Protein AF-A0A930HY90-F1 (afdb_monomer)

Secondary structure (DSSP, 8-state):
-GGGHHHHHHHHHHHHHSHHHHHHHT-S---HHHHHHHHHHHIIIIITT-HHHHHHHHHH-TTHHHHHHHHHHHHHHHHHH--GGGTT-PPPPPSSSSHHHHHHHHHHHHHHHHTHHHHHHHHHHT-TT--GGGS-HHHHHHHHHHHHHHHH-TTS-HHHHHHHHHHHHHHHS-TTHHHHHHHHHHHHHHHHHHTTS-----PPP-----HHHHHHHHHHHHHTSPPPHHHHHHHHHHHHHHHHHHHHHHHHHHTT-

Solvent-accessible surface area (backbone atoms only — not comparable to full-atom values): 15045 Å² total; per-residue (Å²): 101,89,92,42,51,67,60,53,50,54,51,50,53,53,46,65,71,29,67,70,44,50,53,53,75,68,47,92,71,85,48,70,68,52,58,43,47,51,52,50,50,47,37,68,74,62,52,72,80,29,67,71,58,47,53,60,45,38,77,75,32,88,57,38,83,77,45,43,71,57,49,51,53,44,52,52,54,28,55,70,64,63,52,83,90,45,63,88,70,61,75,70,67,66,96,48,94,46,70,67,55,44,50,48,54,54,49,46,55,50,47,22,68,79,38,41,72,58,44,54,46,48,52,52,71,52,35,90,87,62,68,71,88,76,54,56,68,55,55,54,54,49,49,33,44,45,52,30,44,57,71,71,38,85,89,54,56,57,71,56,51,47,51,54,48,22,54,48,26,54,73,72,48,48,94,64,36,26,71,50,49,43,56,49,50,54,43,33,52,51,44,32,36,76,71,68,76,34,90,69,85,74,80,77,78,80,73,80,74,49,75,61,59,61,47,51,56,51,50,52,60,59,70,67,51,75,72,52,76,67,57,52,50,52,51,53,51,52,51,49,50,55,53,51,51,54,51,51,58,53,56,65,58,67,79,75,121

Sequence (257 aa):
WEDDMEAVRKLCDQIEQSTIYKEYMASEDDSYDVDREVWRKIYRTLIQENPDLDAVLEERSLYWNDDKEVVDTFVIKTIKRFDPENKADQELLPEYRDEEDREFAVKLFRATILNADVYQRYMSEASRNWDFSRLAYMDVVIMQIAIAEMLTFPNIPVSVTINEYVDLAKLYSTPRSGGYINGMLDTIARHLVQTGKMMKAMPEPRQRRNRDDRQEERDFRREGRRPTVAETSAQRLAERQRTEEVQAENLENDDAE

Foldseek 3Di:
DVVPVVLVVVLVVVLCPDPLNVVLVVDPDPDPVSVLVSVLVSCVPRNLPPVSNLVVVCVVPVCCVVCSVVVSVQVNVQSVPDDVVCPPVRDGDDPAPDVVRVCVVVQLVCLLVVCLVVQVVLLCVLPVPDDPVPDDPVLSSLSSSLVSCQQPPQPDANVNSLQVSLVVCCVPHDVCSSVVSSVSSLSSVVVCCVVVVGVHDDDDPDPPPDPVNVVVVVVVVVVPDDDDPVVVVVVVVVVVVVVVVVVVVVVVVVVPD

Mean predicted aligned error: 13.06 Å

Structure (mmCIF, N/CA/C/O backbone):
data_AF-A0A930HY90-F1
#
_entry.id   AF-A0A930HY90-F1
#
loop_
_atom_site.group_PDB
_atom_site.id
_atom_site.type_symbol
_atom_site.label_atom_id
_atom_site.label_alt_id
_atom_site.label_comp_id
_atom_site.label_asym_id
_atom_site.label_entity_id
_atom_site.label_seq_id
_atom_site.pdbx_PDB_ins_code
_atom_site.Cartn_x
_atom_site.Cartn_y
_atom_site.Cartn_z
_atom_site.occupancy
_atom_site.B_iso_or_equiv
_atom_site.auth_seq_id
_atom_site.auth_comp_id
_atom_site.auth_asym_id
_atom_site.auth_atom_id
_atom_site.pdbx_PDB_model_num
ATOM 1 N N . TRP A 1 1 ? -3.614 -2.204 -26.533 1.00 75.12 1 TRP A N 1
ATOM 2 C CA . TRP A 1 1 ? -2.743 -1.489 -27.479 1.00 75.12 1 TRP A CA 1
ATOM 3 C C . TRP A 1 1 ? -3.276 -1.470 -28.907 1.00 75.12 1 TRP A C 1
ATOM 5 O O . TRP A 1 1 ? -2.954 -0.514 -29.592 1.00 75.12 1 TRP A O 1
ATOM 15 N N . GLU A 1 2 ? -4.076 -2.445 -29.378 1.00 75.44 2 GLU A N 1
ATOM 16 C CA . GLU A 1 2 ? -4.692 -2.363 -30.725 1.00 75.44 2 GLU A CA 1
ATOM 17 C C . GLU A 1 2 ? -5.523 -1.081 -30.914 1.00 75.44 2 GLU A C 1
ATOM 19 O O . GLU A 1 2 ? -5.435 -0.449 -31.964 1.00 75.44 2 GLU A O 1
ATOM 24 N N . ASP A 1 3 ? -6.215 -0.640 -29.860 1.00 79.25 3 ASP A N 1
ATOM 25 C CA . ASP A 1 3 ? -6.986 0.612 -29.855 1.00 79.25 3 ASP A CA 1
ATOM 26 C C . ASP A 1 3 ? -6.129 1.882 -29.667 1.00 79.25 3 ASP A C 1
ATOM 28 O O . ASP A 1 3 ? -6.606 2.980 -29.926 1.00 79.25 3 ASP A O 1
ATOM 32 N N . ASP A 1 4 ? -4.852 1.744 -29.284 1.00 84.19 4 ASP A N 1
ATOM 33 C CA . ASP A 1 4 ? -3.951 2.854 -28.911 1.00 84.19 4 ASP A CA 1
ATOM 34 C C . ASP A 1 4 ? -2.652 2.851 -29.737 1.00 84.19 4 ASP A C 1
ATOM 36 O O . ASP A 1 4 ? -1.576 3.228 -29.262 1.00 84.19 4 ASP A O 1
ATOM 40 N N . MET A 1 5 ? -2.716 2.387 -30.989 1.00 86.44 5 MET A N 1
ATOM 41 C CA . MET A 1 5 ? -1.525 2.251 -31.841 1.00 86.44 5 MET A CA 1
ATOM 42 C C . MET A 1 5 ? -0.771 3.568 -32.056 1.00 86.44 5 MET A C 1
ATOM 44 O O . MET A 1 5 ? 0.440 3.547 -32.270 1.00 86.44 5 MET A O 1
ATOM 48 N N . GLU A 1 6 ? -1.463 4.706 -32.020 1.00 87.06 6 GLU A N 1
ATOM 49 C CA . GLU A 1 6 ? -0.831 6.021 -32.145 1.00 87.06 6 GLU A CA 1
ATOM 50 C C . GLU A 1 6 ? 0.071 6.333 -30.944 1.00 87.06 6 GLU A C 1
ATOM 52 O O . GLU A 1 6 ? 1.214 6.748 -31.138 1.00 87.06 6 GLU A O 1
ATOM 57 N N . ALA A 1 7 ? -0.387 6.038 -29.723 1.00 85.88 7 ALA A N 1
ATOM 58 C CA . ALA A 1 7 ? 0.408 6.207 -28.509 1.00 85.88 7 ALA A CA 1
ATOM 59 C C . ALA A 1 7 ? 1.651 5.305 -28.524 1.00 85.88 7 ALA A C 1
ATOM 61 O O . ALA A 1 7 ? 2.756 5.760 -28.226 1.00 85.88 7 ALA A O 1
ATOM 62 N N . VAL A 1 8 ? 1.496 4.048 -28.960 1.00 88.81 8 VAL A N 1
ATOM 63 C CA . VAL A 1 8 ? 2.619 3.105 -29.093 1.00 88.81 8 VAL A CA 1
ATOM 64 C C . VAL A 1 8 ? 3.638 3.597 -30.120 1.00 88.81 8 VAL A C 1
ATOM 66 O O . VAL A 1 8 ? 4.831 3.612 -29.830 1.00 88.81 8 VAL A O 1
ATOM 69 N N . ARG A 1 9 ? 3.192 4.042 -31.302 1.00 90.44 9 ARG A N 1
ATOM 70 C CA . ARG A 1 9 ? 4.091 4.580 -32.338 1.00 90.44 9 ARG A CA 1
ATOM 71 C C . ARG A 1 9 ? 4.847 5.806 -31.849 1.00 90.44 9 ARG A C 1
ATOM 73 O O . ARG A 1 9 ? 6.060 5.861 -32.007 1.00 90.44 9 ARG A O 1
ATOM 80 N N . LYS A 1 10 ? 4.152 6.744 -31.201 1.00 91.44 10 LYS A N 1
ATOM 81 C CA . LYS A 1 10 ? 4.770 7.942 -30.623 1.00 91.44 10 LYS A CA 1
ATOM 82 C C . LYS A 1 10 ? 5.851 7.574 -29.606 1.00 91.44 10 LYS A C 1
ATOM 84 O O . LYS A 1 10 ? 6.928 8.164 -29.629 1.00 91.44 10 LYS A O 1
ATOM 89 N N . LEU A 1 11 ? 5.589 6.590 -28.745 1.00 91.75 11 LEU A N 1
ATOM 90 C CA . LEU A 1 11 ? 6.565 6.117 -27.766 1.00 91.75 11 LEU A CA 1
ATOM 91 C C . LEU A 1 11 ? 7.766 5.431 -28.437 1.00 91.75 11 LEU A C 1
ATOM 93 O O . LEU A 1 11 ? 8.903 5.694 -28.056 1.00 91.75 11 LEU A O 1
ATOM 97 N N . CYS A 1 12 ? 7.541 4.603 -29.462 1.00 92.06 12 CYS A N 1
ATOM 98 C CA . CYS A 1 12 ? 8.622 4.009 -30.255 1.00 92.06 12 CYS A CA 1
ATOM 99 C C . CYS A 1 12 ? 9.504 5.085 -30.904 1.00 92.06 12 CYS A C 1
ATOM 101 O O . CYS A 1 12 ? 10.720 5.053 -30.728 1.00 92.06 12 CYS A O 1
ATOM 103 N N . ASP A 1 13 ? 8.900 6.078 -31.560 1.00 93.56 13 ASP A N 1
ATOM 104 C CA . ASP A 1 13 ? 9.626 7.190 -32.181 1.00 93.56 13 ASP A CA 1
ATOM 105 C C . ASP A 1 13 ? 10.452 7.969 -31.142 1.00 93.56 13 ASP A C 1
ATOM 107 O O . ASP A 1 13 ? 11.602 8.332 -31.395 1.00 93.56 13 ASP A O 1
ATOM 111 N N . GLN A 1 14 ? 9.897 8.203 -29.945 1.00 93.38 14 GLN A N 1
ATOM 112 C CA . GLN A 1 14 ? 10.610 8.847 -28.836 1.00 93.38 14 GLN A CA 1
ATOM 113 C C . GLN A 1 14 ? 11.820 8.027 -28.375 1.00 93.38 14 GLN A C 1
ATOM 115 O O . GLN A 1 14 ? 12.891 8.593 -28.139 1.00 93.38 14 GLN A O 1
ATOM 120 N N . ILE A 1 15 ? 11.669 6.706 -28.262 1.00 94.50 15 ILE A N 1
ATOM 121 C CA . ILE A 1 15 ? 12.759 5.802 -27.887 1.00 94.50 15 ILE A CA 1
ATOM 122 C C . ILE A 1 15 ? 13.858 5.840 -28.949 1.00 94.50 15 ILE A C 1
ATOM 124 O O . ILE A 1 15 ? 15.010 6.095 -28.600 1.00 94.50 15 ILE A O 1
ATOM 128 N N . GLU A 1 16 ? 13.525 5.673 -30.228 1.00 94.00 16 GLU A N 1
ATOM 129 C CA . GLU A 1 16 ? 14.502 5.665 -31.328 1.00 94.00 16 GLU A CA 1
ATOM 130 C C . GLU A 1 16 ? 15.258 6.996 -31.462 1.00 94.00 16 GLU A C 1
ATOM 132 O O . GLU A 1 16 ? 16.452 7.042 -31.776 1.00 94.00 16 GLU A O 1
ATOM 137 N N . GLN A 1 17 ? 14.580 8.111 -31.190 1.00 94.69 17 GLN A N 1
ATOM 138 C CA . GLN A 1 17 ? 15.185 9.440 -31.237 1.00 94.69 17 GLN A CA 1
ATOM 139 C C . GLN A 1 17 ? 16.021 9.769 -29.993 1.00 94.69 17 GLN A C 1
ATOM 141 O O . GLN A 1 17 ? 16.830 10.708 -30.047 1.00 94.69 17 GLN A O 1
ATOM 146 N N . SER A 1 18 ? 15.865 9.013 -28.903 1.00 95.56 18 SER A N 1
ATOM 147 C CA . SER A 1 18 ? 16.552 9.255 -27.636 1.00 95.56 18 SER A CA 1
ATOM 148 C C . SER A 1 18 ? 18.068 9.077 -27.741 1.00 95.56 18 SER A C 1
ATOM 150 O O . SER A 1 18 ? 18.586 8.292 -28.538 1.00 95.56 18 SER A O 1
ATOM 152 N N . THR A 1 19 ? 18.807 9.808 -26.903 1.00 94.94 19 THR A N 1
ATOM 153 C CA . THR A 1 19 ? 20.262 9.629 -26.782 1.00 94.94 19 THR A CA 1
ATOM 154 C C . THR A 1 19 ? 20.604 8.240 -26.258 1.00 94.94 19 THR A C 1
ATOM 156 O O . THR A 1 19 ? 21.531 7.626 -26.767 1.00 94.94 19 THR A O 1
ATOM 159 N N . ILE A 1 20 ? 19.803 7.713 -25.324 1.00 94.56 20 ILE A N 1
ATOM 160 C CA . ILE A 1 20 ? 19.972 6.381 -24.728 1.00 94.56 20 ILE A CA 1
ATOM 161 C C . ILE A 1 20 ? 20.000 5.301 -25.817 1.00 94.56 20 ILE A C 1
ATOM 163 O O . ILE A 1 20 ? 20.902 4.467 -25.835 1.00 94.56 20 ILE A O 1
ATOM 167 N N . TYR A 1 21 ? 19.039 5.337 -26.744 1.00 94.19 21 TYR A N 1
ATOM 168 C CA . TYR A 1 21 ? 18.972 4.372 -27.840 1.00 94.19 21 TYR A CA 1
ATOM 169 C C . TYR A 1 21 ? 20.110 4.563 -28.847 1.00 94.19 21 TYR A C 1
ATOM 171 O O . TYR A 1 21 ? 20.747 3.595 -29.248 1.00 94.19 21 TYR A O 1
ATOM 179 N N . LYS A 1 22 ? 20.420 5.809 -29.223 1.00 95.00 22 LYS A N 1
ATOM 180 C CA . LYS A 1 22 ? 21.516 6.109 -30.162 1.00 95.00 22 LYS A CA 1
ATOM 181 C C . LYS A 1 22 ? 22.884 5.681 -29.630 1.00 95.00 22 LYS A C 1
ATOM 183 O O . LYS A 1 22 ? 23.687 5.161 -30.396 1.00 95.00 22 LYS A O 1
ATOM 188 N N . GLU A 1 23 ? 23.146 5.894 -28.342 1.00 93.94 23 GLU A N 1
ATOM 189 C CA . GLU A 1 23 ? 24.374 5.453 -27.672 1.00 93.94 23 GLU A CA 1
ATOM 190 C C . GLU A 1 23 ? 24.467 3.928 -27.626 1.00 93.94 23 GLU A C 1
ATOM 192 O O . GLU A 1 23 ? 25.520 3.376 -27.928 1.00 93.94 23 GLU A O 1
ATOM 197 N N . TYR A 1 24 ? 23.361 3.249 -27.317 1.00 94.00 24 TYR A N 1
ATOM 198 C CA . TYR A 1 24 ? 23.287 1.790 -27.354 1.00 94.00 24 TYR A CA 1
ATOM 199 C C . TYR A 1 24 ? 23.552 1.234 -28.761 1.00 94.00 24 TYR A C 1
ATOM 201 O O . TYR A 1 24 ? 24.386 0.353 -28.917 1.00 94.00 24 TYR A O 1
ATOM 209 N N . MET A 1 25 ? 22.939 1.805 -29.803 1.00 93.94 25 MET A N 1
ATOM 210 C CA . MET A 1 25 ? 23.161 1.379 -31.193 1.00 93.94 25 MET A CA 1
ATOM 211 C C . MET A 1 25 ? 24.584 1.654 -31.705 1.00 93.94 25 MET A C 1
ATOM 213 O O . MET A 1 25 ? 25.002 1.060 -32.697 1.00 93.94 25 MET A O 1
ATOM 217 N N . ALA A 1 26 ? 25.314 2.572 -31.068 1.00 93.81 26 ALA A N 1
ATOM 218 C CA . ALA A 1 26 ? 26.715 2.862 -31.366 1.00 93.81 26 ALA A CA 1
ATOM 219 C C . ALA A 1 26 ? 27.701 2.040 -30.511 1.00 93.81 26 ALA A C 1
ATOM 221 O O . ALA A 1 26 ? 28.908 2.135 -30.733 1.00 93.81 26 ALA A O 1
ATOM 222 N N . SER A 1 27 ? 27.208 1.275 -29.532 1.00 93.12 27 SER A N 1
ATOM 223 C CA . SER A 1 27 ? 28.012 0.398 -28.680 1.00 93.12 27 SER A CA 1
ATOM 224 C C . SER A 1 27 ? 28.559 -0.787 -29.478 1.00 93.12 27 SER A C 1
ATOM 226 O O . SER A 1 27 ? 27.876 -1.337 -30.337 1.00 93.12 27 SER A O 1
ATOM 228 N N . GLU A 1 28 ? 29.785 -1.206 -29.165 1.00 91.38 28 GLU A N 1
ATOM 229 C CA . GLU A 1 28 ? 30.371 -2.450 -29.690 1.00 91.38 28 GLU A CA 1
ATOM 230 C C . GLU A 1 28 ? 29.979 -3.685 -28.855 1.00 91.38 28 GLU A C 1
ATOM 232 O O . GLU A 1 28 ? 30.206 -4.811 -29.288 1.00 91.38 28 GLU A O 1
ATOM 237 N N . ASP A 1 29 ? 29.415 -3.479 -27.659 1.00 91.31 29 ASP A N 1
ATOM 238 C CA . ASP A 1 29 ? 28.946 -4.536 -26.754 1.00 91.31 29 ASP A CA 1
ATOM 239 C C . ASP A 1 29 ? 27.478 -4.876 -27.047 1.00 91.31 29 ASP A C 1
ATOM 241 O O . ASP A 1 29 ? 26.604 -4.021 -26.876 1.00 91.31 29 ASP A O 1
ATOM 245 N N . ASP A 1 30 ? 27.243 -6.115 -27.483 1.00 89.25 30 ASP A N 1
ATOM 246 C CA . ASP A 1 30 ? 25.949 -6.711 -27.838 1.00 89.25 30 ASP A CA 1
ATOM 247 C C . ASP A 1 30 ? 25.491 -7.778 -26.824 1.00 89.25 30 ASP A C 1
ATOM 249 O O . ASP A 1 30 ? 24.680 -8.659 -27.127 1.00 89.25 30 ASP A O 1
ATOM 253 N N . SER A 1 31 ? 26.039 -7.740 -25.607 1.00 92.50 31 SER A N 1
ATOM 254 C CA . SER A 1 31 ? 25.662 -8.682 -24.562 1.00 92.50 31 SER A CA 1
ATOM 255 C C . SER A 1 31 ? 24.249 -8.423 -24.034 1.00 92.50 31 SER A C 1
ATOM 257 O O . SER A 1 31 ? 23.800 -7.291 -23.860 1.00 92.50 31 SER A O 1
ATOM 259 N N . TYR A 1 32 ? 23.571 -9.504 -23.642 1.00 90.19 32 TYR A N 1
ATOM 260 C CA . TYR A 1 32 ? 22.229 -9.443 -23.051 1.00 90.19 32 TYR A CA 1
ATOM 261 C C . TYR A 1 32 ? 22.147 -8.530 -21.813 1.00 90.19 32 TYR A C 1
ATOM 263 O O . TYR A 1 32 ? 21.102 -7.953 -21.506 1.00 90.19 32 TYR A O 1
ATOM 271 N N . ASP A 1 33 ? 23.252 -8.384 -21.079 1.00 90.56 33 ASP A N 1
ATOM 272 C CA . ASP A 1 33 ? 23.326 -7.476 -19.939 1.00 90.56 33 ASP A CA 1
ATOM 273 C C . ASP A 1 33 ? 23.197 -6.005 -20.353 1.00 90.56 33 ASP A C 1
ATOM 275 O O . ASP A 1 33 ? 22.527 -5.236 -19.652 1.00 90.56 33 ASP A O 1
ATOM 279 N N . VAL A 1 34 ? 23.783 -5.626 -21.492 1.00 92.19 34 VAL A N 1
ATOM 280 C CA . VAL A 1 34 ? 23.664 -4.283 -22.068 1.00 92.19 34 VAL A CA 1
ATOM 281 C C . VAL A 1 34 ? 22.248 -4.050 -22.593 1.00 92.19 34 VAL A C 1
ATOM 283 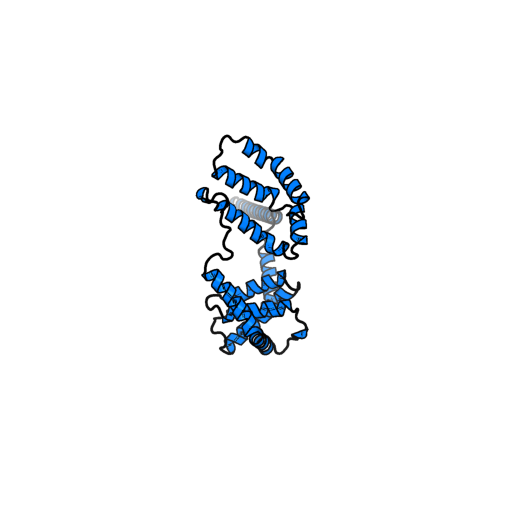O O . VAL A 1 34 ? 21.655 -3.019 -22.259 1.00 92.19 34 VAL A O 1
ATOM 286 N N . ASP A 1 35 ? 21.653 -5.027 -23.285 1.00 92.69 35 ASP A N 1
ATOM 287 C CA . ASP A 1 35 ? 20.256 -4.980 -23.751 1.00 92.69 35 ASP A CA 1
ATOM 288 C C . ASP A 1 35 ? 19.283 -4.749 -22.583 1.00 92.69 35 ASP A C 1
ATOM 290 O O . ASP A 1 35 ? 18.379 -3.906 -22.608 1.00 92.69 35 ASP A O 1
ATOM 294 N N . ARG A 1 36 ? 19.485 -5.485 -21.491 1.00 92.56 36 ARG A N 1
ATOM 295 C CA . ARG A 1 36 ? 18.663 -5.375 -20.286 1.00 92.56 36 ARG A CA 1
ATOM 296 C C . ARG A 1 36 ? 18.822 -4.016 -19.605 1.00 92.56 36 ARG A C 1
ATOM 298 O O . ARG A 1 36 ? 17.854 -3.466 -19.072 1.00 92.56 36 ARG A O 1
ATOM 305 N N . GLU A 1 37 ? 20.037 -3.476 -19.576 1.00 93.56 37 GLU A N 1
ATOM 306 C CA . GLU A 1 37 ? 20.307 -2.175 -18.966 1.00 93.56 37 GLU A CA 1
ATOM 307 C C . GLU A 1 37 ? 19.765 -1.016 -19.812 1.00 93.56 37 GLU A C 1
ATOM 309 O O . GLU A 1 37 ? 19.228 -0.063 -19.240 1.00 93.56 37 GLU A O 1
ATOM 314 N N . VAL A 1 38 ? 19.829 -1.092 -21.148 1.00 94.94 38 VAL A N 1
ATOM 315 C CA . VAL A 1 38 ? 19.255 -0.044 -22.007 1.00 94.94 38 VAL A CA 1
ATOM 316 C C . VAL A 1 38 ? 17.742 0.049 -21.818 1.00 94.94 38 VAL A C 1
ATOM 318 O O . VAL A 1 38 ? 17.233 1.148 -21.601 1.00 94.94 38 VAL A O 1
ATOM 321 N N . TRP A 1 39 ? 17.025 -1.079 -21.757 1.00 94.50 39 TRP A N 1
ATOM 322 C CA . TRP A 1 39 ? 15.579 -1.078 -21.501 1.00 94.50 39 TRP A CA 1
ATOM 323 C C . TRP A 1 39 ? 15.221 -0.531 -20.121 1.00 94.50 39 TRP A C 1
ATOM 325 O O . TRP A 1 39 ? 14.243 0.202 -19.973 1.00 94.50 39 TRP A O 1
ATOM 335 N N . ARG A 1 40 ? 16.045 -0.810 -19.107 1.00 94.44 40 ARG A N 1
ATOM 336 C CA . ARG A 1 40 ? 15.870 -0.234 -17.768 1.00 94.44 40 ARG A CA 1
ATOM 337 C C . ARG A 1 40 ? 16.024 1.288 -17.778 1.00 94.44 40 ARG A C 1
ATOM 339 O O . ARG A 1 40 ? 15.247 1.977 -17.117 1.00 94.44 40 ARG A O 1
ATOM 346 N N . LYS A 1 41 ? 17.011 1.812 -18.510 1.00 94.75 41 LYS A N 1
ATOM 347 C CA . LYS A 1 41 ? 17.223 3.259 -18.676 1.00 94.75 41 LYS A CA 1
ATOM 348 C C . LYS A 1 41 ? 16.083 3.902 -19.463 1.00 94.75 41 LYS A C 1
ATOM 350 O O . LYS A 1 41 ? 15.539 4.901 -19.008 1.00 94.75 41 LYS A O 1
ATOM 355 N N . ILE A 1 42 ? 15.680 3.294 -20.580 1.00 95.62 42 ILE A N 1
ATOM 356 C CA . ILE A 1 42 ? 14.535 3.736 -21.38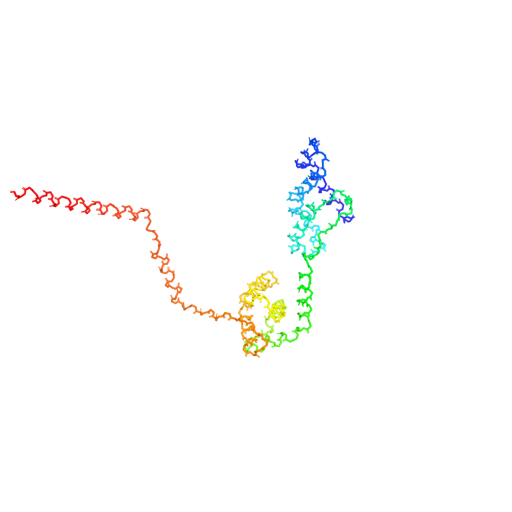7 1.00 95.62 42 ILE A CA 1
ATOM 357 C C . ILE A 1 42 ? 13.281 3.830 -20.519 1.00 95.62 42 ILE A C 1
ATOM 359 O O . ILE A 1 42 ? 12.630 4.870 -20.526 1.00 95.62 42 ILE A O 1
ATOM 363 N N . TYR A 1 43 ? 12.976 2.800 -19.723 1.00 95.19 43 TYR A N 1
ATOM 364 C CA . TYR A 1 43 ? 11.796 2.827 -18.864 1.00 95.19 43 TYR A CA 1
ATOM 365 C C . TYR A 1 43 ? 11.836 4.006 -17.889 1.00 95.19 43 TYR A C 1
ATOM 367 O O . TYR A 1 43 ? 10.904 4.803 -17.849 1.00 95.19 43 TYR A O 1
ATOM 375 N N . ARG A 1 44 ? 12.944 4.174 -17.154 1.00 94.25 44 ARG A N 1
ATOM 376 C CA . ARG A 1 44 ? 13.083 5.258 -16.166 1.00 94.25 44 ARG A CA 1
ATOM 377 C C . ARG A 1 44 ? 13.007 6.653 -16.775 1.00 94.25 44 ARG A C 1
ATOM 379 O O . ARG A 1 44 ? 12.541 7.567 -16.113 1.00 94.25 44 ARG A O 1
ATOM 386 N N . THR A 1 45 ? 13.529 6.835 -17.985 1.00 93.31 45 THR A N 1
ATOM 387 C CA . THR A 1 45 ? 13.668 8.168 -18.585 1.00 93.31 45 THR A CA 1
ATOM 388 C C . THR A 1 45 ? 12.499 8.540 -19.491 1.00 93.31 45 THR A C 1
ATOM 390 O O . THR A 1 45 ? 12.180 9.719 -19.591 1.00 93.31 45 THR A O 1
ATOM 393 N N . LEU A 1 46 ? 11.881 7.568 -20.166 1.00 92.12 46 LEU A N 1
ATOM 394 C CA . LEU A 1 46 ? 10.902 7.821 -21.231 1.00 92.12 46 LEU A CA 1
ATOM 395 C C . LEU A 1 46 ? 9.513 7.232 -20.962 1.00 92.12 46 LEU A C 1
ATOM 397 O O . LEU A 1 46 ? 8.567 7.660 -21.616 1.00 92.12 46 LEU A O 1
ATOM 401 N N . ILE A 1 47 ? 9.380 6.259 -20.051 1.00 92.38 47 ILE A N 1
ATOM 402 C CA . ILE A 1 47 ? 8.109 5.555 -19.793 1.00 92.38 47 ILE A CA 1
ATOM 403 C C . ILE A 1 47 ? 7.525 5.954 -18.433 1.00 92.38 47 ILE A C 1
ATOM 405 O O . ILE A 1 47 ? 6.374 6.370 -18.369 1.00 92.38 47 ILE A O 1
ATOM 409 N N . GLN A 1 48 ? 8.326 5.877 -17.366 1.00 90.69 48 GLN A N 1
ATOM 410 C CA . GLN A 1 48 ? 7.893 6.048 -15.975 1.00 90.69 48 GLN A CA 1
ATOM 411 C C . GLN A 1 48 ? 7.165 7.380 -15.715 1.00 90.69 48 GLN A C 1
ATOM 413 O O . GLN A 1 48 ? 6.177 7.416 -14.997 1.00 90.69 48 GLN A O 1
ATOM 418 N N . GLU A 1 49 ? 7.597 8.482 -16.324 1.00 87.19 49 GLU A N 1
ATOM 419 C CA . GLU A 1 49 ? 6.978 9.809 -16.156 1.00 87.19 49 GLU A CA 1
ATOM 420 C C . GLU A 1 49 ? 6.424 10.344 -17.486 1.00 87.19 49 GLU A C 1
ATOM 422 O O . GLU A 1 49 ? 6.569 11.522 -17.810 1.00 87.19 49 GLU A O 1
ATOM 427 N N . ASN A 1 50 ? 5.833 9.464 -18.302 1.00 90.88 50 ASN A N 1
ATOM 428 C CA . ASN A 1 50 ? 5.295 9.841 -19.605 1.00 90.88 50 ASN A CA 1
ATOM 429 C C . ASN A 1 50 ? 3.816 10.272 -19.510 1.00 90.88 50 ASN A C 1
ATOM 431 O O . ASN A 1 50 ? 2.949 9.412 -19.353 1.00 90.88 50 ASN A O 1
ATOM 435 N N . PRO A 1 51 ? 3.497 11.572 -19.676 1.00 89.69 51 PRO A N 1
ATOM 436 C CA . PRO A 1 51 ? 2.132 12.070 -19.510 1.00 89.69 51 PRO A CA 1
ATOM 437 C C . PRO A 1 51 ? 1.170 11.570 -20.594 1.00 89.69 51 PRO A C 1
ATOM 439 O O . PRO A 1 51 ? -0.024 11.448 -20.337 1.00 89.69 51 PRO A O 1
ATOM 442 N N . ASP A 1 52 ? 1.667 11.276 -21.803 1.00 89.25 52 ASP A N 1
ATOM 443 C CA . ASP A 1 52 ? 0.829 10.719 -22.870 1.00 89.25 52 ASP A CA 1
ATOM 444 C C . ASP A 1 52 ? 0.414 9.282 -22.526 1.00 89.25 52 ASP A C 1
ATOM 446 O O . ASP A 1 52 ? -0.732 8.892 -22.737 1.00 89.25 52 ASP A O 1
ATOM 450 N N . LEU A 1 53 ? 1.350 8.498 -21.981 1.00 88.94 53 LEU A N 1
ATOM 451 C CA . LEU A 1 53 ? 1.085 7.133 -21.538 1.00 88.94 53 LEU A CA 1
ATOM 452 C C . LEU A 1 53 ? 0.157 7.111 -20.322 1.00 88.94 53 LEU A C 1
ATOM 454 O O . LEU A 1 53 ? -0.760 6.294 -20.279 1.00 88.94 53 LEU A O 1
ATOM 458 N N . ASP A 1 54 ? 0.370 8.019 -19.369 1.00 89.56 54 ASP A N 1
ATOM 459 C CA . ASP A 1 54 ? -0.492 8.154 -18.196 1.00 89.56 54 ASP A CA 1
ATOM 460 C C . ASP A 1 54 ? -1.930 8.452 -18.594 1.00 89.56 54 ASP A C 1
ATOM 462 O O . ASP A 1 54 ? -2.827 7.758 -18.132 1.00 89.56 54 ASP A O 1
ATOM 466 N N . ALA A 1 55 ? -2.153 9.394 -19.514 1.00 89.00 55 ALA A N 1
ATOM 467 C CA . ALA A 1 55 ? -3.496 9.711 -19.992 1.00 89.00 55 ALA A CA 1
ATOM 468 C C . ALA A 1 55 ? -4.205 8.478 -20.586 1.00 89.00 55 ALA A C 1
ATOM 470 O O . ALA A 1 55 ? -5.353 8.197 -20.245 1.00 89.00 55 ALA A O 1
ATOM 471 N N . VAL A 1 56 ? -3.508 7.692 -21.415 1.00 90.12 56 VAL A N 1
ATOM 472 C CA . VAL A 1 56 ? -4.065 6.464 -22.014 1.00 90.12 56 VAL A CA 1
ATOM 473 C C . VAL A 1 56 ? -4.395 5.409 -20.949 1.00 90.12 56 VAL A C 1
ATOM 475 O O . VAL A 1 56 ? -5.393 4.692 -21.057 1.00 90.12 56 VAL A O 1
ATOM 478 N N . LEU A 1 57 ? -3.561 5.278 -19.917 1.00 89.94 57 LEU A N 1
ATOM 479 C CA . LEU A 1 57 ? -3.771 4.297 -18.850 1.00 89.94 57 LEU A CA 1
ATOM 480 C C . LEU A 1 57 ? -4.850 4.743 -17.852 1.00 89.94 57 LEU A C 1
ATOM 482 O O . LEU A 1 57 ? -5.652 3.908 -17.428 1.00 89.94 57 LEU A O 1
ATOM 486 N N . GLU A 1 58 ? -4.946 6.038 -17.556 1.00 89.88 58 GLU A N 1
ATOM 487 C CA . GLU A 1 58 ? -6.019 6.637 -16.753 1.00 89.88 58 GLU A CA 1
ATOM 488 C C . GLU A 1 58 ? -7.396 6.477 -17.411 1.00 89.88 58 GLU A C 1
ATOM 490 O O . GLU A 1 58 ? -8.380 6.190 -16.727 1.00 89.88 58 GLU A O 1
ATOM 495 N N . GLU A 1 59 ? -7.481 6.593 -18.741 1.00 88.75 59 GLU A N 1
ATOM 496 C CA . GLU A 1 59 ? -8.724 6.341 -19.486 1.00 88.75 59 GLU A CA 1
ATOM 497 C C . GLU A 1 59 ? -9.212 4.890 -19.339 1.00 88.75 59 GLU A C 1
ATOM 499 O O . GLU A 1 59 ? -10.416 4.621 -19.378 1.00 88.75 59 GLU A O 1
ATOM 504 N N . ARG A 1 60 ? -8.286 3.945 -19.139 1.00 87.19 60 ARG A N 1
ATOM 505 C CA . ARG A 1 60 ? -8.585 2.518 -18.949 1.00 87.19 60 ARG A CA 1
ATOM 506 C C . ARG A 1 60 ? -8.856 2.167 -17.485 1.00 87.19 60 ARG A C 1
ATOM 508 O O . ARG A 1 60 ? -9.647 1.261 -17.219 1.00 87.19 60 ARG A O 1
ATOM 515 N N . SER A 1 61 ? -8.209 2.853 -16.545 1.00 87.19 61 SER A N 1
ATOM 516 C CA . SER A 1 61 ? -8.382 2.654 -15.107 1.00 87.19 61 SER A CA 1
ATOM 517 C C . SER A 1 61 ? -8.286 3.977 -14.353 1.00 87.19 61 SER A C 1
ATOM 519 O O . SER A 1 61 ? -7.217 4.571 -14.251 1.00 87.19 61 SER A O 1
ATOM 521 N N . LEU A 1 62 ? -9.385 4.373 -13.705 1.00 83.44 62 LEU A N 1
ATOM 522 C CA . LEU A 1 62 ? -9.421 5.546 -12.821 1.00 83.44 62 LEU A CA 1
ATOM 523 C C . LEU A 1 62 ? -8.447 5.441 -11.634 1.00 83.44 62 LEU A C 1
ATOM 525 O O . LEU A 1 62 ? -8.109 6.458 -11.035 1.00 83.44 62 LEU A O 1
ATOM 529 N N . TYR A 1 63 ? -8.015 4.224 -11.299 1.00 83.56 63 TYR A N 1
ATOM 530 C CA . TYR A 1 63 ? -7.089 3.939 -10.203 1.00 83.56 63 TYR A CA 1
ATOM 531 C C . TYR A 1 63 ? -5.625 3.881 -10.659 1.00 83.56 63 TYR A C 1
ATOM 533 O O . TYR A 1 63 ? -4.752 3.597 -9.847 1.00 83.56 63 TYR A O 1
ATOM 541 N N . TRP A 1 64 ? -5.328 4.168 -11.938 1.00 88.31 64 TRP A N 1
ATOM 542 C CA . TRP A 1 64 ? -3.953 4.138 -12.455 1.00 88.31 64 TRP A CA 1
ATOM 543 C C . TRP A 1 64 ? -2.995 4.981 -11.608 1.00 88.31 64 TRP A C 1
ATOM 545 O O . TRP A 1 64 ? -1.892 4.539 -11.307 1.00 88.31 64 TRP A O 1
ATOM 555 N N . ASN A 1 65 ? -3.446 6.150 -11.153 1.00 84.62 65 ASN A N 1
ATOM 556 C CA . ASN A 1 65 ? -2.652 7.036 -10.305 1.00 84.62 65 ASN A CA 1
ATOM 557 C C . ASN A 1 65 ? -2.251 6.423 -8.958 1.00 84.62 65 ASN A C 1
ATOM 559 O O . ASN A 1 65 ? -1.181 6.751 -8.450 1.00 84.62 65 ASN A O 1
ATOM 563 N N . ASP A 1 66 ? -3.073 5.533 -8.401 1.00 85.94 66 ASP A N 1
ATOM 564 C CA . ASP A 1 66 ? -2.768 4.855 -7.139 1.00 85.94 66 ASP A CA 1
ATOM 565 C C . ASP A 1 66 ? -1.774 3.700 -7.365 1.00 85.94 66 ASP A C 1
ATOM 567 O O . ASP A 1 66 ? -0.881 3.466 -6.549 1.00 85.94 66 ASP A O 1
ATOM 571 N N . ASP A 1 67 ? -1.893 3.004 -8.499 1.00 87.62 67 ASP A N 1
ATOM 572 C CA . ASP A 1 67 ? -1.097 1.813 -8.811 1.00 87.62 67 ASP A CA 1
ATOM 573 C C . ASP A 1 67 ? 0.248 2.130 -9.486 1.00 87.62 67 ASP A C 1
ATOM 575 O O . ASP A 1 67 ? 1.177 1.316 -9.439 1.00 87.62 67 ASP A O 1
ATOM 579 N N . LYS A 1 68 ? 0.378 3.308 -10.107 1.00 89.50 68 LYS A N 1
ATOM 580 C CA . LYS A 1 68 ? 1.507 3.685 -10.966 1.00 89.50 68 LYS A CA 1
ATOM 581 C C . LYS A 1 68 ? 2.867 3.470 -10.302 1.00 89.50 68 LYS A C 1
ATOM 583 O O . LYS A 1 68 ? 3.714 2.770 -10.854 1.00 89.50 68 LYS A O 1
ATOM 588 N N . GLU A 1 69 ? 3.070 4.000 -9.094 1.00 89.06 69 GLU A N 1
ATOM 589 C CA . GLU A 1 69 ? 4.362 3.888 -8.396 1.00 89.06 69 GLU A CA 1
ATOM 590 C C . GLU A 1 69 ? 4.755 2.424 -8.119 1.00 89.06 69 GLU A C 1
ATOM 592 O O . GLU A 1 69 ? 5.934 2.037 -8.194 1.00 89.06 69 GLU A O 1
ATOM 597 N N . VAL A 1 70 ? 3.760 1.586 -7.811 1.00 89.62 70 VAL A N 1
ATOM 598 C CA . VAL A 1 70 ? 3.954 0.155 -7.564 1.00 89.62 70 VAL A CA 1
ATOM 599 C C . VAL A 1 70 ? 4.289 -0.553 -8.872 1.00 89.62 70 VAL A C 1
ATOM 601 O O . VAL A 1 70 ? 5.279 -1.288 -8.924 1.00 89.62 70 VAL A O 1
ATOM 604 N N . VAL A 1 71 ? 3.527 -0.294 -9.938 1.00 91.38 71 VAL A N 1
ATOM 605 C CA . VAL A 1 71 ? 3.755 -0.873 -11.269 1.00 91.38 71 VAL A CA 1
ATOM 606 C C . VAL A 1 71 ? 5.141 -0.503 -11.793 1.00 91.38 71 VAL A C 1
ATOM 608 O O . VAL A 1 71 ? 5.883 -1.393 -12.209 1.00 91.38 71 VAL A O 1
ATOM 611 N N . ASP A 1 72 ? 5.558 0.757 -11.677 1.00 93.19 72 ASP A N 1
ATOM 612 C CA . ASP A 1 72 ? 6.895 1.212 -12.078 1.00 93.19 72 ASP A CA 1
ATOM 613 C C . ASP A 1 72 ? 8.002 0.444 -11.357 1.00 93.19 72 ASP A C 1
ATOM 615 O O . ASP A 1 72 ? 8.972 -0.040 -11.956 1.00 93.19 72 ASP A O 1
ATOM 619 N N . THR A 1 73 ? 7.830 0.269 -10.048 1.00 91.88 73 THR A N 1
ATOM 620 C CA . THR A 1 73 ? 8.755 -0.513 -9.233 1.00 91.88 73 THR A CA 1
ATOM 621 C C . THR A 1 73 ? 8.796 -1.976 -9.683 1.00 91.88 73 THR A C 1
ATOM 623 O O . THR A 1 73 ? 9.879 -2.577 -9.730 1.00 91.88 73 THR A O 1
ATOM 626 N N . PHE A 1 74 ? 7.644 -2.560 -10.018 1.00 92.88 74 PHE A N 1
ATOM 627 C CA . PHE A 1 74 ? 7.533 -3.939 -10.486 1.00 92.88 74 PHE A CA 1
ATOM 628 C C . PHE A 1 74 ? 8.179 -4.130 -11.856 1.00 92.88 74 PHE A C 1
ATOM 630 O O . PHE A 1 74 ? 8.976 -5.058 -12.015 1.00 92.88 74 PHE A O 1
ATOM 637 N N . VAL A 1 75 ? 7.928 -3.246 -12.822 1.00 93.56 75 VAL A N 1
ATOM 638 C CA . VAL A 1 75 ? 8.515 -3.343 -14.165 1.00 93.56 75 VAL A CA 1
ATOM 639 C C . VAL A 1 75 ? 10.038 -3.253 -14.091 1.00 93.56 75 VAL A C 1
ATOM 641 O O . VAL A 1 75 ? 10.737 -4.128 -14.604 1.00 93.56 75 VAL A O 1
ATOM 644 N N . ILE A 1 76 ? 10.583 -2.276 -13.362 1.00 93.12 76 ILE A N 1
ATOM 645 C CA . ILE A 1 76 ? 12.038 -2.113 -13.225 1.00 93.12 76 ILE A CA 1
ATOM 646 C C . ILE A 1 76 ? 12.697 -3.322 -12.556 1.00 93.12 76 ILE A C 1
ATOM 648 O O . ILE A 1 76 ? 13.762 -3.777 -12.992 1.00 93.12 76 ILE A O 1
ATOM 652 N N . LYS A 1 77 ? 12.096 -3.853 -11.487 1.00 93.00 77 LYS A N 1
ATOM 653 C CA . LYS A 1 77 ? 12.625 -5.042 -10.806 1.00 93.00 77 LYS A CA 1
ATOM 654 C C . LYS A 1 77 ? 12.500 -6.299 -11.670 1.00 93.00 77 LYS A C 1
ATOM 656 O O . LYS A 1 77 ? 13.399 -7.133 -11.611 1.00 93.00 77 LYS A O 1
ATOM 661 N N . THR A 1 78 ? 11.441 -6.408 -12.467 1.00 93.12 78 THR A N 1
ATOM 662 C CA . THR A 1 78 ? 11.224 -7.508 -13.416 1.00 93.12 78 THR A CA 1
ATOM 663 C C . THR A 1 78 ? 12.296 -7.493 -14.500 1.00 93.12 78 THR A C 1
ATOM 665 O O . THR A 1 78 ? 13.035 -8.465 -14.625 1.00 93.12 78 THR A O 1
ATOM 668 N N . ILE A 1 79 ? 12.510 -6.350 -15.166 1.00 92.44 79 ILE A N 1
ATOM 669 C CA . ILE A 1 79 ? 13.585 -6.184 -16.160 1.00 92.44 79 ILE A CA 1
ATOM 670 C C . ILE A 1 79 ? 14.943 -6.536 -15.545 1.00 92.44 79 ILE A C 1
ATOM 672 O O . ILE A 1 79 ? 15.773 -7.173 -16.181 1.00 92.44 79 ILE A O 1
ATOM 676 N N . LYS A 1 80 ? 15.199 -6.164 -14.283 1.00 90.56 80 LYS A N 1
ATOM 677 C CA . LYS A 1 80 ? 16.456 -6.506 -13.596 1.00 90.56 80 LYS A CA 1
ATOM 678 C C . LYS A 1 80 ? 16.658 -8.012 -13.381 1.00 90.56 80 LYS A C 1
ATOM 680 O O . LYS A 1 80 ? 17.806 -8.436 -13.277 1.00 90.56 80 LYS A O 1
ATOM 685 N N . ARG A 1 81 ? 15.582 -8.794 -13.296 1.00 90.19 81 ARG A N 1
ATOM 686 C CA . ARG A 1 81 ? 15.608 -10.247 -13.074 1.00 90.19 81 ARG A CA 1
ATOM 687 C C . ARG A 1 81 ? 15.603 -11.070 -14.359 1.00 90.19 81 ARG A C 1
ATOM 689 O O . ARG A 1 81 ? 15.708 -12.284 -14.254 1.00 90.19 81 ARG A O 1
ATOM 696 N N . PHE A 1 82 ? 15.503 -10.435 -15.526 1.00 92.00 82 PHE A N 1
ATOM 697 C CA . PHE A 1 82 ? 15.510 -11.154 -16.794 1.00 92.00 82 PHE A CA 1
ATOM 698 C C . PHE A 1 82 ? 16.738 -12.046 -16.941 1.00 92.00 82 PHE A C 1
ATOM 700 O O . PHE A 1 82 ? 17.868 -11.612 -16.674 1.00 92.00 82 PHE A O 1
ATOM 707 N N . ASP A 1 83 ? 16.468 -13.269 -17.386 1.00 89.06 83 ASP A N 1
ATOM 708 C CA . ASP A 1 83 ? 17.438 -14.336 -17.585 1.00 89.06 83 ASP A CA 1
ATOM 709 C C . ASP A 1 83 ? 17.534 -14.660 -19.085 1.00 89.06 83 ASP A C 1
ATOM 711 O O . ASP A 1 83 ? 16.505 -14.962 -19.705 1.00 89.06 83 ASP A O 1
ATOM 715 N N . PRO A 1 84 ? 18.731 -14.609 -19.699 1.00 90.12 84 PRO A N 1
ATOM 716 C CA . PRO A 1 84 ? 18.899 -14.924 -21.115 1.00 90.12 84 PRO A CA 1
ATOM 717 C C . PRO A 1 84 ? 18.406 -16.330 -21.498 1.00 90.12 84 PRO A C 1
ATOM 719 O O . PRO A 1 84 ? 17.986 -16.526 -22.642 1.00 90.12 84 PRO A O 1
ATOM 722 N N . GLU A 1 85 ? 18.404 -17.300 -20.575 1.00 92.00 85 GLU A N 1
ATOM 723 C CA . GLU A 1 85 ? 17.921 -18.661 -20.844 1.00 92.00 85 GLU A CA 1
ATOM 724 C C . GLU A 1 85 ? 16.412 -18.696 -21.129 1.00 92.00 85 GLU A C 1
ATOM 726 O O . GLU A 1 85 ? 15.963 -19.462 -21.986 1.00 92.00 85 GLU A O 1
ATOM 731 N N . ASN A 1 86 ? 15.644 -17.807 -20.490 1.00 90.69 86 ASN A N 1
ATOM 732 C CA . ASN A 1 86 ? 14.184 -17.748 -20.603 1.00 90.69 86 ASN A CA 1
ATOM 733 C C . ASN A 1 86 ? 13.696 -17.036 -21.877 1.00 90.69 86 ASN A C 1
ATOM 735 O O . ASN A 1 86 ? 12.523 -17.135 -22.228 1.00 90.69 86 ASN A O 1
ATOM 739 N N . LYS A 1 87 ? 14.572 -16.337 -22.614 1.00 88.50 87 LYS A N 1
ATOM 740 C CA . LYS A 1 87 ? 14.244 -15.633 -23.872 1.00 88.50 87 LYS A CA 1
ATOM 741 C C . LYS A 1 87 ? 12.973 -14.774 -23.762 1.00 88.50 87 LYS A C 1
ATOM 743 O O . LYS A 1 87 ? 12.999 -13.768 -23.063 1.00 88.50 87 LYS A O 1
ATOM 748 N N . ALA A 1 88 ? 11.900 -15.135 -24.472 1.00 87.50 88 ALA A N 1
ATOM 749 C CA . ALA A 1 88 ? 10.621 -14.425 -24.467 1.00 87.50 88 ALA A CA 1
ATOM 750 C C . ALA A 1 88 ? 9.720 -14.817 -23.282 1.00 87.50 88 ALA A C 1
ATOM 752 O O . ALA A 1 88 ? 8.828 -14.056 -22.922 1.00 87.50 88 ALA A O 1
ATOM 753 N N . ASP A 1 89 ? 9.981 -15.961 -22.651 1.00 89.94 89 ASP A N 1
ATOM 754 C CA . ASP A 1 89 ? 9.201 -16.522 -21.548 1.00 89.94 89 ASP A CA 1
ATOM 755 C C . ASP A 1 89 ? 9.699 -15.985 -20.191 1.00 89.94 89 ASP A C 1
ATOM 757 O O . ASP A 1 89 ? 9.885 -16.730 -19.229 1.00 89.94 89 ASP A O 1
ATOM 761 N N . GLN A 1 90 ? 9.968 -14.674 -20.112 1.00 88.25 90 GLN A N 1
ATOM 762 C CA . GLN A 1 90 ? 10.395 -14.026 -18.870 1.00 88.25 90 GLN A CA 1
ATOM 763 C C . GLN A 1 90 ? 9.242 -13.990 -17.867 1.00 88.25 90 GLN A C 1
ATOM 765 O O . GLN A 1 90 ? 8.171 -13.449 -18.150 1.00 88.25 90 GLN A O 1
ATOM 770 N N . GLU A 1 91 ? 9.477 -14.514 -16.669 1.00 89.06 91 GLU A N 1
ATOM 771 C CA . GLU A 1 91 ? 8.496 -14.449 -15.593 1.00 89.06 91 GLU A CA 1
ATOM 772 C C . GLU A 1 91 ? 8.415 -13.024 -15.026 1.00 89.06 91 GLU A C 1
ATOM 774 O O . GLU A 1 91 ? 9.430 -12.381 -14.733 1.00 89.06 91 GLU A O 1
ATOM 779 N N . LEU A 1 92 ? 7.191 -12.521 -14.866 1.00 89.88 92 LEU A N 1
ATOM 780 C CA . LEU A 1 92 ? 6.957 -11.268 -14.158 1.00 89.88 92 LEU A CA 1
ATOM 781 C C . LEU A 1 92 ? 7.219 -11.455 -12.664 1.00 89.88 92 LEU A C 1
ATOM 783 O O . LEU A 1 92 ? 7.168 -12.565 -12.134 1.00 89.88 92 LEU A O 1
ATOM 787 N N . LEU A 1 93 ? 7.468 -10.355 -11.954 1.00 88.81 93 LEU A N 1
ATOM 788 C CA . LEU A 1 93 ? 7.486 -10.426 -10.500 1.00 88.81 93 LEU A CA 1
ATOM 789 C C . LEU A 1 93 ? 6.172 -11.013 -9.957 1.00 88.81 93 LEU A C 1
ATOM 791 O O . LEU A 1 93 ? 5.100 -10.603 -10.409 1.00 88.81 93 LEU A O 1
ATOM 795 N N . PRO A 1 94 ? 6.245 -11.918 -8.964 1.00 88.81 94 PRO A N 1
ATOM 796 C CA . PRO A 1 94 ? 5.051 -12.416 -8.305 1.00 88.81 94 PRO A CA 1
ATOM 797 C C . PRO A 1 94 ? 4.316 -11.268 -7.605 1.00 88.81 94 PRO A C 1
ATOM 799 O O . PRO A 1 94 ? 4.938 -10.326 -7.114 1.00 88.81 94 PRO A O 1
ATOM 802 N N . GLU A 1 95 ? 2.987 -11.380 -7.547 1.00 86.62 95 GLU A N 1
ATOM 803 C CA . GLU A 1 95 ? 2.093 -10.423 -6.875 1.00 86.62 95 GLU A CA 1
ATOM 804 C C . GLU A 1 95 ? 2.472 -10.222 -5.400 1.00 86.62 95 GLU A C 1
ATOM 806 O O . GLU A 1 95 ? 2.439 -9.103 -4.894 1.00 86.62 95 GLU A O 1
ATOM 811 N N . TYR A 1 96 ? 2.889 -11.303 -4.737 1.00 88.25 96 TYR A N 1
ATOM 812 C CA . TYR A 1 96 ? 3.302 -11.312 -3.337 1.00 88.25 96 TYR A CA 1
ATOM 813 C C . TYR A 1 96 ? 4.809 -11.482 -3.221 1.00 88.25 96 TYR A C 1
ATOM 815 O O . TYR A 1 96 ? 5.438 -12.189 -4.015 1.00 88.25 96 TYR A O 1
ATOM 823 N N . ARG A 1 97 ? 5.400 -10.874 -2.189 1.00 85.69 97 ARG A N 1
ATOM 824 C CA . ARG A 1 97 ? 6.840 -11.023 -1.934 1.00 85.69 97 ARG A CA 1
ATOM 825 C C . ARG A 1 97 ? 7.207 -12.460 -1.552 1.00 85.69 97 ARG A C 1
ATOM 827 O O . ARG A 1 97 ? 8.258 -12.953 -1.957 1.00 85.69 97 ARG A O 1
ATOM 834 N N . ASP A 1 98 ? 6.363 -13.083 -0.741 1.00 91.12 98 ASP A N 1
ATOM 835 C CA . ASP A 1 98 ? 6.521 -14.417 -0.172 1.00 91.12 98 ASP A CA 1
ATOM 836 C C . ASP A 1 98 ? 5.143 -14.957 0.270 1.00 91.12 98 ASP A C 1
ATOM 838 O O . ASP A 1 98 ? 4.126 -14.267 0.168 1.00 91.12 98 ASP A O 1
ATOM 842 N N . GLU A 1 99 ? 5.086 -16.211 0.728 1.00 92.25 99 GLU A N 1
ATOM 843 C CA . GLU A 1 99 ? 3.816 -16.814 1.163 1.00 92.25 99 GLU A CA 1
ATOM 844 C C . GLU A 1 99 ? 3.279 -16.165 2.451 1.00 92.25 99 GLU A C 1
ATOM 846 O O . GLU A 1 99 ? 2.068 -16.103 2.632 1.00 92.25 99 GLU A O 1
ATOM 851 N N . GLU A 1 100 ? 4.141 -15.622 3.318 1.00 91.88 100 GLU A N 1
ATOM 852 C CA . GLU A 1 100 ? 3.709 -14.933 4.543 1.00 91.88 100 GLU A CA 1
ATOM 853 C C . GLU A 1 100 ? 2.948 -13.640 4.208 1.00 91.88 100 GLU A C 1
ATOM 855 O O . GLU A 1 100 ? 1.898 -13.369 4.792 1.00 91.88 100 GLU A O 1
ATOM 860 N N . ASP A 1 101 ? 3.429 -12.880 3.224 1.00 92.50 101 ASP A N 1
ATOM 861 C CA . ASP A 1 101 ? 2.781 -11.680 2.685 1.00 92.50 101 ASP A CA 1
ATOM 862 C C . ASP A 1 101 ? 1.405 -12.004 2.076 1.00 92.50 101 ASP A C 1
ATOM 864 O O . ASP A 1 101 ? 0.395 -11.352 2.368 1.00 92.50 101 ASP A O 1
ATOM 868 N N . ARG A 1 102 ? 1.327 -13.097 1.310 1.00 93.69 102 ARG A N 1
ATOM 869 C CA . ARG A 1 102 ? 0.065 -13.599 0.753 1.00 93.69 102 ARG A CA 1
ATOM 870 C C . ARG A 1 102 ? -0.917 -14.029 1.837 1.00 93.69 102 ARG A C 1
ATOM 872 O O . ARG A 1 102 ? -2.096 -13.662 1.800 1.00 93.69 102 ARG A O 1
ATOM 879 N N . GLU A 1 103 ? -0.453 -14.815 2.805 1.00 94.75 103 GLU A N 1
ATOM 880 C CA . GLU A 1 103 ? -1.265 -15.257 3.934 1.00 94.75 103 GLU A CA 1
ATOM 881 C C . GLU A 1 103 ? -1.765 -14.065 4.751 1.00 94.75 103 GLU A C 1
ATOM 883 O O . GLU A 1 103 ? -2.937 -14.043 5.139 1.00 94.75 103 GLU A O 1
ATOM 888 N N . PHE A 1 104 ? -0.918 -13.054 4.971 1.00 94.62 104 PHE A N 1
ATOM 889 C CA . PHE A 1 104 ? -1.286 -11.814 5.644 1.00 94.62 104 PHE A CA 1
ATOM 890 C C . PHE A 1 104 ? -2.432 -11.104 4.916 1.00 94.62 104 PHE A C 1
ATOM 892 O O . PHE A 1 104 ? -3.483 -10.877 5.526 1.00 94.62 104 PHE A O 1
ATOM 899 N N . ALA A 1 105 ? -2.277 -10.829 3.617 1.00 94.50 105 ALA A N 1
ATOM 900 C CA . ALA A 1 105 ? -3.277 -10.128 2.812 1.00 94.50 105 ALA A CA 1
ATOM 901 C C . ALA A 1 105 ? -4.625 -10.869 2.800 1.00 94.50 105 ALA A C 1
ATOM 903 O O . ALA A 1 105 ? -5.672 -10.299 3.129 1.00 94.50 105 ALA A O 1
ATOM 904 N N . VAL A 1 106 ? -4.605 -12.175 2.509 1.00 95.69 106 VAL A N 1
ATOM 905 C CA . VAL A 1 106 ? -5.817 -13.007 2.457 1.00 95.69 106 VAL A CA 1
ATOM 906 C C . VAL A 1 106 ? -6.494 -13.084 3.824 1.00 95.69 106 VAL A C 1
ATOM 908 O O . VAL A 1 106 ? -7.725 -13.008 3.918 1.00 95.69 106 VAL A O 1
ATOM 911 N N . LYS A 1 107 ? -5.716 -13.244 4.898 1.00 97.00 107 LYS A N 1
ATOM 912 C CA . LYS A 1 107 ? -6.250 -13.348 6.257 1.00 97.00 107 LYS A CA 1
ATOM 913 C C . LYS A 1 107 ? -6.854 -12.028 6.720 1.00 97.00 107 LYS A C 1
ATOM 915 O O . LYS A 1 107 ? -7.946 -12.058 7.282 1.00 97.00 107 LYS A O 1
ATOM 920 N N . LEU A 1 108 ? -6.198 -10.895 6.463 1.00 97.62 108 LEU A N 1
ATOM 921 C CA . LEU A 1 108 ? -6.710 -9.570 6.812 1.00 97.62 108 LEU A CA 1
ATOM 922 C C . LEU A 1 108 ? -8.010 -9.272 6.060 1.00 97.62 108 LEU A C 1
ATOM 924 O O . LEU A 1 108 ? -9.006 -8.895 6.681 1.00 97.62 108 LEU A O 1
ATOM 928 N N . PHE A 1 109 ? -8.034 -9.520 4.748 1.00 97.00 109 PHE A N 1
ATOM 929 C CA . PHE A 1 109 ? -9.221 -9.327 3.918 1.00 97.00 109 PHE A CA 1
ATOM 930 C C . PHE A 1 109 ? -10.402 -10.163 4.424 1.00 97.00 109 PHE A C 1
ATOM 932 O O . PHE A 1 109 ? -11.479 -9.634 4.708 1.00 97.00 109 PHE A O 1
ATOM 939 N N . ARG A 1 110 ? -10.189 -11.471 4.634 1.00 97.38 110 ARG A N 1
ATOM 940 C CA . ARG A 1 110 ? -11.225 -12.380 5.149 1.00 97.38 110 ARG A CA 1
ATOM 941 C C . ARG A 1 110 ? -11.688 -12.003 6.554 1.00 97.38 110 ARG A C 1
ATOM 943 O O . ARG A 1 110 ? -12.889 -12.004 6.810 1.00 97.38 110 ARG A O 1
ATOM 950 N N . ALA A 1 111 ? -10.763 -11.689 7.460 1.00 97.06 111 ALA A N 1
ATOM 951 C CA . ALA A 1 111 ? -11.101 -11.291 8.823 1.00 97.06 111 ALA A CA 1
ATOM 952 C C . ALA A 1 111 ? -11.964 -10.024 8.830 1.00 97.06 111 ALA A C 1
ATOM 954 O O . ALA A 1 111 ? -12.962 -9.986 9.550 1.00 97.06 111 ALA A O 1
ATOM 955 N N . THR A 1 112 ? -11.630 -9.050 7.979 1.00 96.88 112 THR A N 1
ATOM 956 C CA . THR A 1 112 ? -12.383 -7.802 7.811 1.00 96.88 112 THR A CA 1
ATOM 957 C C . THR A 1 112 ? -13.823 -8.070 7.385 1.00 96.88 112 THR A C 1
ATOM 959 O O . THR A 1 112 ? -14.750 -7.659 8.081 1.00 96.88 112 THR A O 1
ATOM 962 N N . ILE A 1 113 ? -14.030 -8.797 6.281 1.00 96.38 113 ILE A N 1
ATOM 963 C CA . ILE A 1 113 ? -15.376 -8.993 5.719 1.00 96.38 113 ILE A CA 1
ATOM 964 C C . ILE A 1 113 ? -16.255 -9.891 6.597 1.00 96.38 113 ILE A C 1
ATOM 966 O O . ILE A 1 113 ? -17.434 -9.604 6.783 1.00 96.38 113 ILE A O 1
ATOM 970 N N . LEU A 1 114 ? -15.694 -10.962 7.172 1.00 96.94 114 LEU A N 1
ATOM 971 C CA . LEU A 1 114 ? -16.473 -11.946 7.930 1.00 96.94 114 LEU A CA 1
ATOM 972 C C . LEU A 1 114 ? -16.936 -11.408 9.286 1.00 96.94 114 LEU A C 1
ATOM 974 O O . LEU A 1 114 ? -17.923 -11.893 9.833 1.00 96.94 114 LEU A O 1
ATOM 978 N N . ASN A 1 115 ? -16.231 -10.417 9.831 1.00 95.56 115 ASN A N 1
ATOM 979 C CA . ASN A 1 115 ? -16.510 -9.849 11.148 1.00 95.56 115 ASN A CA 1
ATOM 980 C C . ASN A 1 115 ? -16.945 -8.377 11.080 1.00 95.56 115 ASN A C 1
ATOM 982 O O . ASN A 1 115 ? -16.998 -7.718 12.119 1.00 95.56 115 ASN A O 1
ATOM 986 N N . ALA A 1 116 ? -17.281 -7.858 9.894 1.00 92.81 116 ALA A N 1
ATOM 987 C CA . ALA A 1 116 ? -17.630 -6.452 9.684 1.00 92.81 116 ALA A CA 1
ATOM 988 C C . ALA A 1 116 ? -18.714 -5.954 10.663 1.00 92.81 116 ALA A C 1
ATOM 990 O O . ALA A 1 116 ? -18.539 -4.916 11.310 1.00 92.81 116 ALA A O 1
ATOM 991 N N . ASP A 1 117 ? -19.778 -6.742 10.861 1.00 93.25 117 ASP A N 1
ATOM 992 C CA . ASP A 1 117 ? -20.862 -6.437 11.806 1.00 93.25 117 ASP A CA 1
ATOM 993 C C . ASP A 1 117 ? -20.375 -6.378 13.260 1.00 93.25 117 ASP A C 1
ATOM 995 O O . ASP A 1 117 ? -20.810 -5.541 14.054 1.00 93.25 117 ASP A O 1
ATOM 999 N N . VAL A 1 118 ? -19.457 -7.273 13.632 1.00 94.19 118 VAL A N 1
ATOM 1000 C CA . VAL A 1 118 ? -18.873 -7.327 14.977 1.00 94.19 118 VAL A CA 1
ATOM 1001 C C . VAL A 1 118 ? -18.000 -6.098 15.215 1.00 94.19 118 VAL A C 1
ATOM 1003 O O . VAL A 1 118 ? -18.108 -5.459 16.262 1.00 94.19 118 VAL A O 1
ATOM 1006 N N . TYR A 1 119 ? -17.182 -5.718 14.236 1.00 94.19 119 TYR A N 1
ATOM 1007 C CA . TYR A 1 119 ? -16.345 -4.524 14.320 1.00 94.19 119 TYR A CA 1
ATOM 1008 C C . TYR A 1 119 ? -17.188 -3.253 14.398 1.00 94.19 119 TYR A C 1
ATOM 1010 O O . TYR A 1 119 ? -16.911 -2.389 15.227 1.00 94.19 119 TYR A O 1
ATOM 1018 N N . GLN A 1 120 ? -18.290 -3.182 13.650 1.00 90.56 120 GLN A N 1
ATOM 1019 C CA . GLN A 1 120 ? -19.235 -2.072 13.745 1.00 90.56 120 GLN A CA 1
ATOM 1020 C C . GLN A 1 120 ? -19.896 -1.980 15.133 1.00 90.56 120 GLN A C 1
ATOM 1022 O O . GLN A 1 120 ? -20.095 -0.879 15.661 1.00 90.56 120 GLN A O 1
ATOM 1027 N N . ARG A 1 121 ? -20.182 -3.119 15.780 1.00 90.69 121 ARG A N 1
ATOM 1028 C CA . ARG A 1 121 ? -20.637 -3.137 17.181 1.00 90.69 121 ARG A CA 1
ATOM 1029 C C . ARG A 1 121 ? -19.558 -2.639 18.135 1.00 90.69 121 ARG A C 1
ATOM 1031 O O . ARG A 1 121 ? -19.868 -1.819 18.990 1.00 90.69 121 ARG A O 1
ATOM 1038 N N . TYR A 1 122 ? -18.304 -3.061 17.977 1.00 91.50 122 TYR A N 1
ATOM 1039 C CA . TYR A 1 122 ? -17.201 -2.574 18.819 1.00 91.50 122 TYR A CA 1
ATOM 1040 C C . TYR A 1 122 ? -16.987 -1.070 18.690 1.00 91.50 122 TYR A C 1
ATOM 1042 O O . TYR A 1 122 ? -16.787 -0.397 19.701 1.00 91.50 122 TYR A O 1
ATOM 1050 N N . MET A 1 123 ? -17.089 -0.543 17.469 1.00 89.88 123 MET A N 1
ATOM 1051 C CA . MET A 1 123 ? -17.086 0.895 17.225 1.00 89.88 123 MET A CA 1
ATOM 1052 C C . MET A 1 123 ? -18.221 1.568 18.001 1.00 89.88 123 MET A C 1
ATOM 1054 O O . MET A 1 123 ? -17.972 2.510 18.744 1.00 89.88 123 MET A O 1
ATOM 1058 N N . SER A 1 124 ? -19.445 1.044 17.904 1.00 87.94 124 SER A N 1
ATOM 1059 C CA . SER A 1 124 ? -20.622 1.602 18.586 1.00 87.94 124 SER A CA 1
ATOM 1060 C C . SER A 1 124 ? -20.504 1.560 20.120 1.00 87.94 124 SER A C 1
ATOM 1062 O O . SER A 1 124 ? -20.795 2.545 20.796 1.00 87.94 124 SER A O 1
ATOM 1064 N N . GLU A 1 125 ? -20.037 0.442 20.684 1.00 87.94 125 GLU A N 1
ATOM 1065 C CA . GLU A 1 125 ? -19.864 0.239 22.132 1.00 87.94 125 GLU A CA 1
ATOM 1066 C C . GLU A 1 125 ? -18.818 1.183 22.738 1.00 87.94 125 GLU A C 1
ATOM 1068 O O . GLU A 1 125 ? -19.039 1.753 23.809 1.00 87.94 125 GLU A O 1
ATOM 1073 N N . ALA A 1 126 ? -17.698 1.388 22.039 1.00 85.00 126 ALA A N 1
ATOM 1074 C CA . ALA A 1 126 ? -16.613 2.256 22.493 1.00 85.00 126 ALA A CA 1
ATOM 1075 C C . ALA A 1 126 ? -16.995 3.750 22.501 1.00 85.00 126 ALA A C 1
ATOM 1077 O O . ALA A 1 126 ? -16.252 4.591 23.006 1.00 85.00 126 ALA A O 1
ATOM 1078 N N . SER A 1 127 ? -18.149 4.098 21.932 1.00 73.12 127 SER A N 1
ATOM 1079 C CA . SER A 1 127 ? -18.394 5.413 21.363 1.00 73.12 127 SER A CA 1
ATOM 1080 C C . SER A 1 127 ? -19.779 5.943 21.748 1.00 73.12 127 SER A C 1
ATOM 1082 O O . SER A 1 127 ? -20.614 6.259 20.908 1.00 73.12 127 SER A O 1
ATOM 1084 N N . ARG A 1 128 ? -20.032 6.073 23.060 1.00 63.44 128 ARG A N 1
ATOM 1085 C CA . ARG A 1 128 ? -21.340 6.490 23.619 1.00 63.44 128 ARG A CA 1
ATOM 1086 C C . ARG A 1 128 ? -21.862 7.854 23.139 1.00 63.44 128 ARG A C 1
ATOM 1088 O O . ARG A 1 128 ? -23.058 8.095 23.244 1.00 63.44 128 ARG A O 1
ATOM 1095 N N . ASN A 1 129 ? -20.992 8.734 22.639 1.00 60.56 129 ASN A N 1
ATOM 1096 C CA . ASN A 1 129 ? -21.335 10.112 22.263 1.00 60.56 129 ASN A CA 1
ATOM 1097 C C . ASN A 1 129 ? -21.175 10.408 20.765 1.00 60.56 129 ASN A C 1
ATOM 1099 O O . ASN A 1 129 ? -21.272 11.573 20.375 1.00 60.56 129 ASN A O 1
A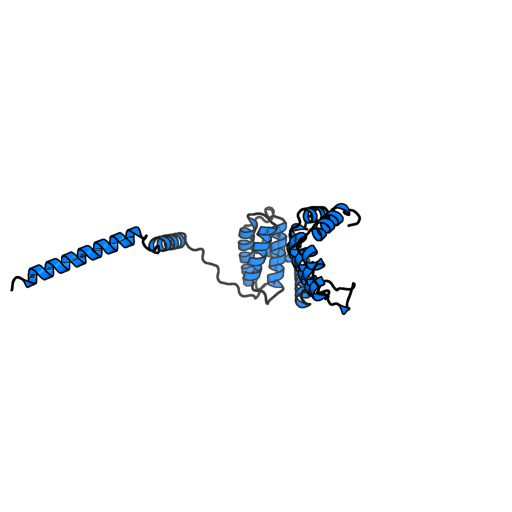TOM 1103 N N . TRP A 1 130 ? -20.878 9.410 19.931 1.00 67.44 130 TRP A N 1
ATOM 1104 C CA . TRP A 1 130 ? -20.563 9.670 18.529 1.00 67.44 130 TRP A CA 1
ATOM 1105 C C . TRP A 1 130 ? -21.697 9.264 17.600 1.00 67.44 130 TRP A C 1
ATOM 1107 O O . TRP A 1 130 ? -22.259 8.175 17.684 1.00 67.44 130 TRP A O 1
ATOM 1117 N N . ASP A 1 131 ? -22.003 10.176 16.686 1.00 68.75 131 ASP A N 1
ATOM 1118 C CA . ASP A 1 131 ? -22.997 9.977 15.649 1.00 68.75 131 ASP A CA 1
ATOM 1119 C C . ASP A 1 131 ? -22.347 9.312 14.430 1.00 68.75 131 ASP A C 1
ATOM 1121 O O . ASP A 1 131 ? -21.746 9.973 13.579 1.00 68.75 131 ASP A O 1
ATOM 1125 N N . PHE A 1 132 ? -22.469 7.987 14.360 1.00 69.94 132 PHE A N 1
ATOM 1126 C CA . PHE A 1 132 ? -21.959 7.184 13.249 1.00 69.94 132 PHE A CA 1
ATOM 1127 C C . PHE A 1 132 ? -22.628 7.504 11.906 1.00 69.94 132 PHE A C 1
ATOM 1129 O O . PHE A 1 132 ? -22.035 7.225 10.868 1.00 69.94 132 PHE A O 1
ATOM 1136 N N . SER A 1 133 ? -23.810 8.136 11.893 1.00 70.56 133 SER A N 1
ATOM 1137 C CA . SER A 1 133 ? -24.466 8.547 10.644 1.00 70.56 133 SER A CA 1
ATOM 1138 C C . SER A 1 133 ? -23.767 9.721 9.953 1.00 70.56 133 SER A C 1
ATOM 1140 O O . SER A 1 133 ? -24.045 10.011 8.792 1.00 70.56 133 SER A O 1
ATOM 1142 N N . ARG A 1 134 ? -22.829 10.383 10.644 1.00 75.69 134 ARG A N 1
ATOM 1143 C CA . ARG A 1 134 ? -22.039 11.502 10.109 1.00 75.69 134 ARG A CA 1
ATOM 1144 C C . ARG A 1 134 ? -20.674 11.081 9.573 1.00 75.69 134 ARG A C 1
ATOM 1146 O O . ARG A 1 134 ? -19.902 11.947 9.164 1.00 75.69 134 ARG A O 1
ATOM 1153 N N . LEU A 1 135 ? -20.363 9.788 9.606 1.00 81.69 135 LEU A N 1
ATOM 1154 C CA . LEU A 1 135 ? -19.100 9.266 9.102 1.00 81.69 135 LEU A CA 1
ATOM 1155 C C . LEU A 1 135 ? -19.125 9.113 7.595 1.00 81.69 135 LEU A C 1
ATOM 1157 O O . LEU A 1 135 ? -20.112 8.656 7.019 1.00 81.69 135 LEU A O 1
ATOM 1161 N N . ALA A 1 136 ? -17.995 9.433 6.970 1.00 90.12 136 ALA A N 1
ATOM 1162 C CA . ALA A 1 136 ? -17.755 8.973 5.619 1.00 90.12 136 ALA A CA 1
ATOM 1163 C C . ALA A 1 136 ? -17.736 7.441 5.627 1.00 90.12 136 ALA A C 1
ATOM 1165 O O . ALA A 1 136 ? -17.142 6.821 6.511 1.00 90.12 136 ALA A O 1
ATOM 1166 N N . TYR A 1 137 ? -18.361 6.829 4.625 1.00 91.50 137 TYR A N 1
ATOM 1167 C CA . TYR A 1 137 ? -18.369 5.373 4.492 1.00 91.50 137 TYR A CA 1
ATOM 1168 C C . TYR A 1 137 ? -16.940 4.799 4.460 1.00 91.50 137 TYR A C 1
ATOM 1170 O O . TYR A 1 137 ? -16.664 3.802 5.123 1.00 91.50 137 TYR A O 1
ATOM 1178 N N . MET A 1 138 ? -16.009 5.498 3.799 1.00 93.94 138 MET A N 1
ATOM 1179 C CA . MET A 1 138 ? -14.588 5.136 3.780 1.00 93.94 138 MET A CA 1
ATOM 1180 C C . MET A 1 138 ? -13.955 5.089 5.174 1.00 93.94 138 MET A C 1
ATOM 1182 O O . MET A 1 138 ? -13.181 4.177 5.447 1.00 93.94 138 MET A O 1
ATOM 1186 N N . ASP A 1 139 ? -14.319 5.995 6.090 1.00 93.50 139 ASP A N 1
ATOM 1187 C CA . ASP A 1 139 ? -13.792 5.965 7.462 1.00 93.50 139 ASP A CA 1
ATOM 1188 C C . ASP A 1 139 ? -14.229 4.694 8.194 1.00 93.50 139 ASP A C 1
ATOM 1190 O O . ASP A 1 139 ? -13.447 4.100 8.935 1.00 93.50 139 ASP A O 1
ATOM 1194 N N . VAL A 1 140 ? -15.476 4.261 7.975 1.00 92.62 140 VAL A N 1
ATOM 1195 C CA . VAL A 1 140 ? -16.009 3.024 8.561 1.00 92.62 140 VAL A CA 1
ATOM 1196 C C . VAL A 1 140 ? -15.232 1.816 8.050 1.00 92.62 140 VAL A C 1
ATOM 1198 O O . VAL A 1 140 ? -14.786 1.008 8.863 1.00 92.62 140 VAL A O 1
ATOM 1201 N N . VAL A 1 141 ? -15.008 1.730 6.737 1.00 95.12 141 VAL A N 1
ATOM 1202 C CA . VAL A 1 141 ? -14.241 0.638 6.118 1.00 95.12 141 VAL A CA 1
ATOM 1203 C C . VAL A 1 141 ? -12.807 0.607 6.653 1.00 95.12 141 VAL A C 1
ATOM 1205 O O . VAL A 1 141 ? -12.351 -0.432 7.125 1.00 95.12 141 VAL A O 1
ATOM 1208 N N . ILE A 1 142 ? -12.118 1.751 6.671 1.00 96.19 142 ILE A N 1
ATOM 1209 C CA . ILE A 1 142 ? -10.741 1.867 7.178 1.00 96.19 142 ILE A CA 1
ATOM 1210 C C . ILE A 1 142 ? -10.651 1.409 8.637 1.00 96.19 142 ILE A C 1
ATOM 1212 O O . ILE A 1 142 ? -9.762 0.637 8.998 1.00 96.19 142 ILE A O 1
ATOM 1216 N N . MET A 1 143 ? -11.587 1.838 9.487 1.00 95.50 143 MET A N 1
ATOM 1217 C CA . MET A 1 143 ? -11.597 1.422 10.889 1.00 95.50 143 MET A CA 1
ATOM 1218 C C . MET A 1 143 ? -11.908 -0.063 11.065 1.00 95.50 143 MET A C 1
ATOM 1220 O O . MET A 1 143 ? -11.327 -0.690 11.949 1.00 95.50 143 MET A O 1
ATOM 1224 N N . GLN A 1 144 ? -12.786 -0.645 10.245 1.00 95.88 144 GLN A N 1
ATOM 1225 C CA . GLN A 1 144 ? -13.053 -2.084 10.280 1.00 95.88 144 GLN A CA 1
ATOM 1226 C C . GLN A 1 144 ? -11.794 -2.892 9.958 1.00 95.88 144 GLN A C 1
ATOM 1228 O O . GLN A 1 144 ? -11.499 -3.842 10.683 1.00 95.88 144 GLN A O 1
ATOM 1233 N N . ILE A 1 145 ? -11.029 -2.488 8.939 1.00 97.69 145 ILE A N 1
ATOM 1234 C CA . ILE A 1 145 ? -9.768 -3.154 8.585 1.00 97.69 145 ILE A CA 1
ATOM 1235 C C . ILE A 1 145 ? -8.751 -2.996 9.728 1.00 97.69 145 ILE A C 1
ATOM 1237 O O . ILE A 1 145 ? -8.148 -3.978 10.159 1.00 97.69 145 ILE A O 1
ATOM 1241 N N . ALA A 1 146 ? -8.630 -1.797 10.308 1.00 97.50 146 ALA A N 1
ATOM 1242 C CA . ALA A 1 146 ? -7.736 -1.555 11.439 1.00 97.50 146 ALA A CA 1
ATOM 1243 C C . ALA A 1 146 ? -8.077 -2.435 12.657 1.00 97.50 146 ALA A C 1
ATOM 1245 O O . ALA A 1 146 ? -7.193 -3.036 13.266 1.00 97.50 146 ALA A O 1
ATOM 1246 N N . ILE A 1 147 ? -9.362 -2.555 13.009 1.00 96.56 147 ILE A N 1
ATOM 1247 C CA . ILE A 1 147 ? -9.817 -3.423 14.106 1.00 96.56 147 ILE A CA 1
ATOM 1248 C C . ILE A 1 147 ? -9.537 -4.895 13.777 1.00 96.56 147 ILE A C 1
ATOM 1250 O O . ILE A 1 147 ? -9.078 -5.639 14.651 1.00 96.56 147 ILE A O 1
ATOM 1254 N N . ALA A 1 148 ? -9.778 -5.314 12.531 1.00 97.62 148 ALA A N 1
ATOM 1255 C CA . ALA A 1 148 ? -9.462 -6.660 12.073 1.00 97.62 148 ALA A CA 1
ATOM 1256 C C . ALA A 1 148 ? -7.973 -6.964 12.254 1.00 97.62 148 ALA A C 1
ATOM 1258 O O . ALA A 1 148 ? -7.626 -8.010 12.807 1.00 97.62 148 ALA A O 1
ATOM 1259 N N . GLU A 1 149 ? -7.097 -6.033 11.873 1.00 97.44 149 GLU A N 1
ATOM 1260 C CA . GLU A 1 149 ? -5.656 -6.199 12.009 1.00 97.44 149 GLU A CA 1
ATOM 1261 C C . GLU A 1 149 ? -5.228 -6.309 13.482 1.00 97.44 149 GLU A C 1
ATOM 1263 O O . GLU A 1 149 ? -4.520 -7.246 13.874 1.00 97.44 149 GLU A O 1
ATOM 1268 N N . MET A 1 150 ? -5.730 -5.401 14.329 1.00 95.75 150 MET A N 1
ATOM 1269 C CA . MET A 1 150 ? -5.436 -5.378 15.766 1.00 95.75 150 MET A CA 1
ATOM 1270 C C . MET A 1 150 ? -5.783 -6.699 16.453 1.00 95.75 150 MET A C 1
ATOM 1272 O O . MET A 1 150 ? -5.014 -7.155 17.304 1.00 95.75 150 MET A O 1
ATOM 1276 N N . LEU A 1 151 ? -6.912 -7.309 16.088 1.00 95.00 151 LEU A N 1
ATOM 1277 C CA . LEU A 1 151 ? -7.410 -8.541 16.701 1.00 95.00 151 LEU A CA 1
ATOM 1278 C C . LEU A 1 151 ? -6.795 -9.810 16.098 1.00 95.00 151 LEU A C 1
ATOM 1280 O O . LEU A 1 151 ? -6.636 -10.804 16.803 1.00 95.00 151 LEU A O 1
ATOM 1284 N N . THR A 1 152 ? -6.445 -9.787 14.812 1.00 95.06 152 THR A N 1
ATOM 1285 C CA . THR A 1 152 ? -6.062 -10.997 14.065 1.00 95.06 152 THR A CA 1
ATOM 1286 C C . THR A 1 152 ? -4.557 -11.261 14.074 1.00 95.06 152 THR A C 1
ATOM 1288 O O . THR A 1 152 ? -4.137 -12.422 14.017 1.00 95.06 152 THR A O 1
ATOM 1291 N N . PHE A 1 153 ? -3.733 -10.209 14.151 1.00 94.94 153 PHE A N 1
ATOM 1292 C CA . PHE A 1 153 ? -2.278 -10.318 14.002 1.00 94.94 153 PHE A CA 1
ATOM 1293 C C . PHE A 1 153 ? -1.554 -9.951 15.299 1.00 94.94 153 PHE A C 1
ATOM 1295 O O . PHE A 1 153 ? -1.254 -8.779 15.517 1.00 94.94 153 PHE A O 1
ATOM 1302 N N . PRO A 1 154 ? -1.236 -10.914 16.184 1.00 90.25 154 PRO A N 1
ATOM 1303 C CA . PRO A 1 154 ? -0.665 -10.629 17.505 1.00 90.25 154 PRO A CA 1
ATOM 1304 C C . PRO A 1 154 ? 0.698 -9.923 17.448 1.00 90.25 154 PRO A C 1
ATOM 1306 O O . PRO A 1 154 ? 1.014 -9.153 18.350 1.00 90.25 154 PRO A O 1
ATOM 1309 N N . ASN A 1 155 ? 1.458 -10.137 16.373 1.00 91.50 155 ASN A N 1
ATOM 1310 C CA . ASN A 1 155 ? 2.817 -9.620 16.210 1.00 91.50 155 ASN A CA 1
ATOM 1311 C C . ASN A 1 155 ? 2.873 -8.144 15.780 1.00 91.50 155 ASN A C 1
ATOM 1313 O O . ASN A 1 155 ? 3.946 -7.550 15.821 1.00 91.50 155 ASN A O 1
ATOM 1317 N N . ILE A 1 156 ? 1.742 -7.542 15.391 1.00 93.62 156 ILE A N 1
ATOM 1318 C CA . ILE A 1 156 ? 1.685 -6.141 14.954 1.00 93.62 156 ILE A CA 1
ATOM 1319 C C . ILE A 1 156 ? 1.263 -5.254 16.137 1.00 93.62 156 ILE A C 1
ATOM 1321 O O . ILE A 1 156 ? 0.157 -5.434 16.672 1.00 93.62 156 ILE A O 1
ATOM 1325 N N . PRO A 1 157 ? 2.106 -4.302 16.580 1.00 95.00 157 PRO A N 1
ATOM 1326 C CA . PRO A 1 157 ? 1.754 -3.388 17.660 1.00 95.00 157 PRO A CA 1
ATOM 1327 C C . PRO A 1 157 ? 0.565 -2.501 17.287 1.00 95.00 157 PRO A C 1
ATOM 1329 O O . PRO A 1 157 ? 0.525 -1.930 16.201 1.00 95.00 157 PRO A O 1
ATOM 1332 N N . VAL A 1 158 ? -0.363 -2.295 18.226 1.00 94.88 158 VAL A N 1
ATOM 1333 C CA . VAL A 1 158 ? -1.588 -1.509 17.983 1.00 94.88 158 VAL A CA 1
ATOM 1334 C C . VAL A 1 158 ? -1.282 -0.082 17.523 1.00 94.88 158 VAL A C 1
ATOM 1336 O O . VAL A 1 158 ? -1.959 0.444 16.648 1.00 94.88 158 VAL A O 1
ATOM 1339 N N . SER A 1 159 ? -0.240 0.549 18.070 1.00 94.06 159 SER A N 1
ATOM 1340 C CA . SER A 1 159 ? 0.157 1.902 17.670 1.00 94.06 159 SER A CA 1
ATOM 1341 C C . SER A 1 159 ? 0.646 1.986 16.224 1.00 94.06 159 SER A C 1
ATOM 1343 O O . SER A 1 159 ? 0.477 3.030 15.606 1.00 94.06 159 SER A O 1
ATOM 1345 N N . VAL A 1 160 ? 1.265 0.917 15.705 1.00 95.81 160 VAL A N 1
ATOM 1346 C CA . VAL A 1 160 ? 1.702 0.851 14.303 1.00 95.81 160 VAL A CA 1
ATOM 1347 C C . VAL A 1 160 ? 0.469 0.774 13.418 1.00 95.81 160 VAL A C 1
ATOM 1349 O O . VAL A 1 160 ? 0.277 1.673 12.612 1.00 95.81 160 VAL A O 1
ATOM 1352 N N . THR A 1 161 ? -0.429 -0.183 13.684 1.00 96.56 161 THR A N 1
ATOM 1353 C CA . THR A 1 161 ? -1.728 -0.289 13.006 1.00 96.56 161 THR A CA 1
ATOM 1354 C C . THR A 1 161 ? -2.445 1.065 12.963 1.00 96.56 161 THR A C 1
ATOM 1356 O O . THR A 1 161 ? -2.762 1.560 11.890 1.00 96.56 161 THR A O 1
ATOM 1359 N N . ILE A 1 162 ? -2.643 1.738 14.104 1.00 96.19 162 ILE A N 1
ATOM 1360 C CA . ILE A 1 162 ? -3.338 3.040 14.130 1.00 96.19 162 ILE A CA 1
ATOM 1361 C C . ILE A 1 162 ? -2.675 4.062 13.197 1.00 96.19 162 ILE A C 1
ATOM 1363 O O . ILE A 1 162 ? -3.389 4.757 12.479 1.00 96.19 162 ILE A O 1
ATOM 1367 N N . ASN A 1 163 ? -1.344 4.165 13.201 1.00 96.62 163 ASN A N 1
ATOM 1368 C CA . ASN A 1 163 ? -0.644 5.128 12.352 1.00 96.62 163 ASN A CA 1
ATOM 1369 C C . ASN A 1 163 ? -0.849 4.827 10.859 1.00 96.62 163 ASN A C 1
ATOM 1371 O O . ASN A 1 163 ? -1.230 5.736 10.126 1.00 96.62 163 ASN A O 1
ATOM 1375 N N . GLU A 1 164 ? -0.690 3.569 10.437 1.00 96.38 164 GLU A N 1
ATOM 1376 C CA . GLU A 1 164 ? -0.843 3.172 9.028 1.00 96.38 164 GLU A CA 1
ATOM 1377 C C . GLU A 1 164 ? -2.259 3.470 8.504 1.00 96.38 164 GLU A C 1
ATOM 1379 O O . GLU A 1 164 ? -2.433 4.104 7.463 1.00 96.38 164 GLU A O 1
ATOM 1384 N N . TYR A 1 165 ? -3.303 3.114 9.263 1.00 96.88 165 TYR A N 1
ATOM 1385 C CA . TYR A 1 165 ? -4.686 3.379 8.841 1.00 96.88 165 TYR A CA 1
ATOM 1386 C C . TYR A 1 165 ? -5.073 4.865 8.938 1.00 96.88 165 TYR A C 1
ATOM 1388 O O . TYR A 1 165 ? -5.977 5.316 8.233 1.00 96.88 165 TYR A O 1
ATOM 1396 N N . VAL A 1 166 ? -4.393 5.659 9.772 1.00 96.25 166 VAL A N 1
ATOM 1397 C CA . VAL A 1 166 ? -4.541 7.124 9.779 1.00 96.25 166 VAL A CA 1
ATOM 1398 C C . VAL A 1 166 ? -3.955 7.740 8.514 1.00 96.25 166 VAL A C 1
ATOM 1400 O O . VAL A 1 166 ? -4.537 8.691 7.988 1.00 96.25 166 VAL A O 1
ATOM 1403 N N . ASP A 1 167 ? -2.832 7.223 8.024 1.00 94.44 167 ASP A N 1
ATOM 1404 C CA . ASP A 1 167 ? -2.236 7.677 6.769 1.00 94.44 167 ASP A CA 1
ATOM 1405 C C . ASP A 1 167 ? -3.084 7.245 5.568 1.00 94.44 167 ASP A C 1
ATOM 1407 O O . ASP A 1 167 ? -3.401 8.084 4.721 1.00 94.44 167 ASP A O 1
ATOM 1411 N N . LEU A 1 168 ? -3.615 6.018 5.584 1.00 94.12 168 LEU A N 1
ATOM 1412 C CA . LEU A 1 168 ? -4.588 5.547 4.594 1.00 94.12 168 LEU A CA 1
ATOM 1413 C C . LEU A 1 168 ? -5.833 6.451 4.529 1.00 94.12 168 LEU A C 1
ATOM 1415 O O . LEU A 1 168 ? -6.322 6.790 3.454 1.00 94.12 168 LEU A O 1
ATOM 1419 N N . ALA A 1 169 ? -6.323 6.915 5.679 1.00 95.00 169 ALA A N 1
ATOM 1420 C CA . ALA A 1 169 ? -7.475 7.810 5.746 1.00 95.00 169 ALA A CA 1
ATOM 1421 C C . ALA A 1 169 ? -7.224 9.211 5.193 1.00 95.00 169 ALA A C 1
ATOM 1423 O O . ALA A 1 169 ? -8.158 9.850 4.708 1.00 95.00 169 ALA A O 1
ATOM 1424 N N . LYS A 1 170 ? -5.987 9.709 5.282 1.00 93.12 170 LYS A N 1
ATOM 1425 C CA . LYS A 1 170 ? -5.619 10.991 4.666 1.00 93.12 170 LYS A CA 1
ATOM 1426 C C . LYS A 1 170 ? -5.616 10.892 3.144 1.00 93.12 170 LYS A C 1
ATOM 1428 O O . LYS A 1 170 ? -5.888 11.901 2.502 1.00 93.12 170 LYS A O 1
ATOM 1433 N N . LEU A 1 171 ? -5.311 9.710 2.608 1.00 89.88 171 LEU A N 1
ATOM 1434 C CA . LEU A 1 171 ? -5.252 9.458 1.174 1.00 89.88 171 LEU A CA 1
ATOM 1435 C C . LEU A 1 171 ? -6.645 9.199 0.577 1.00 89.88 171 LEU A C 1
ATOM 1437 O O . LEU A 1 171 ? -7.004 9.818 -0.416 1.00 89.88 171 LEU A O 1
ATOM 1441 N N . TYR A 1 172 ? -7.453 8.351 1.222 1.00 89.62 172 TYR A N 1
ATOM 1442 C CA . TYR A 1 172 ? -8.687 7.815 0.624 1.00 89.62 172 TYR A CA 1
ATOM 1443 C C . TYR A 1 172 ? -10.004 8.367 1.186 1.00 89.62 172 TYR A C 1
ATOM 1445 O O . TYR A 1 172 ? -11.080 7.996 0.714 1.00 89.62 172 TYR A O 1
ATOM 1453 N N . SER A 1 173 ? -9.966 9.211 2.219 1.00 92.19 173 SER A N 1
ATOM 1454 C CA . SER A 1 173 ? -11.180 9.737 2.855 1.00 92.19 173 SER A CA 1
ATOM 1455 C C . SER A 1 173 ? -11.193 11.268 2.876 1.00 92.19 173 SER A C 1
ATOM 1457 O O . SER A 1 173 ? -10.765 11.922 1.928 1.00 92.19 173 SER A O 1
ATOM 1459 N N . THR A 1 174 ? -11.751 11.886 3.918 1.00 89.75 174 THR A N 1
ATOM 1460 C CA . THR A 1 174 ? -11.861 13.346 4.002 1.00 89.75 174 THR A CA 1
ATOM 1461 C C . THR A 1 174 ? -10.598 13.977 4.601 1.00 89.75 174 THR A C 1
ATOM 1463 O O . THR A 1 174 ? -9.941 13.364 5.447 1.00 89.75 174 THR A O 1
ATOM 1466 N N . PRO A 1 175 ? -10.304 15.264 4.324 1.00 88.31 175 PRO A N 1
ATOM 1467 C CA . PRO A 1 175 ? -9.162 15.964 4.929 1.00 88.31 175 PRO A CA 1
ATOM 1468 C C . PRO A 1 175 ? -9.162 15.987 6.468 1.00 88.31 175 PRO A 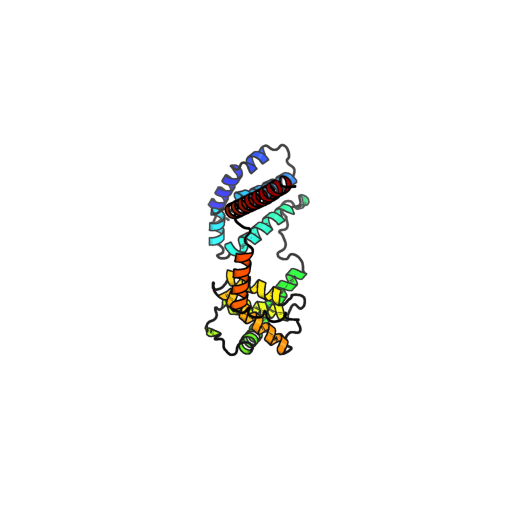C 1
ATOM 1470 O O . PRO A 1 175 ? -8.139 16.261 7.095 1.00 88.31 175 PRO A O 1
ATOM 1473 N N . ARG A 1 176 ? -10.317 15.738 7.104 1.00 87.94 176 ARG A N 1
ATOM 1474 C CA . ARG A 1 176 ? -10.467 15.690 8.568 1.00 87.94 176 ARG A CA 1
ATOM 1475 C C . ARG A 1 176 ? -10.402 14.268 9.136 1.00 87.94 176 ARG A C 1
ATOM 1477 O O . ARG A 1 176 ? -10.283 14.126 10.355 1.00 87.94 176 ARG A O 1
ATOM 1484 N N . SER A 1 177 ? -10.445 13.240 8.289 1.00 90.75 177 SER A N 1
ATOM 1485 C CA . SER A 1 177 ? -10.559 11.837 8.693 1.00 90.75 177 SER A CA 1
ATOM 1486 C C . SER A 1 177 ? -9.349 11.343 9.477 1.00 90.75 177 SER A C 1
ATOM 1488 O O . SER A 1 17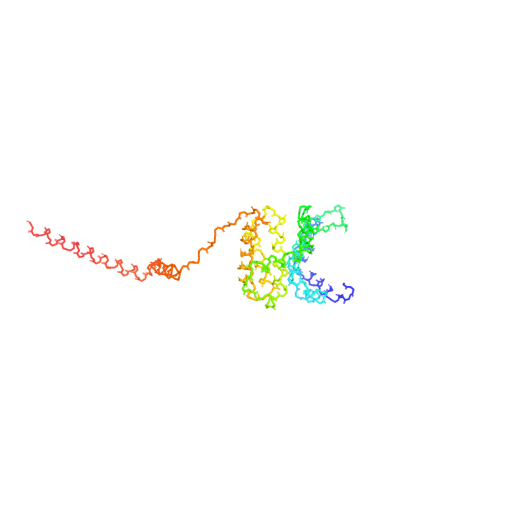7 ? -9.527 10.679 10.492 1.00 90.75 177 SER A O 1
ATOM 1490 N N . GLY A 1 178 ? -8.124 11.738 9.113 1.00 91.56 178 GLY A N 1
ATOM 1491 C CA . GLY A 1 178 ? -6.917 11.255 9.798 1.00 91.56 178 GLY A CA 1
ATOM 1492 C C . GLY A 1 178 ? -6.900 11.551 11.307 1.00 91.56 178 GLY A C 1
ATOM 1493 O O . GLY A 1 178 ? -6.665 10.663 12.124 1.00 91.56 178 GLY A O 1
ATOM 1494 N N . GLY A 1 179 ? -7.210 12.789 11.711 1.00 89.94 179 GLY A N 1
ATOM 1495 C CA . GLY A 1 179 ? -7.276 13.147 13.135 1.00 89.94 179 GLY A CA 1
ATOM 1496 C C . GLY A 1 179 ? -8.443 12.477 13.867 1.00 89.94 179 GLY A C 1
ATOM 1497 O O . GLY A 1 179 ? -8.327 12.134 15.044 1.00 89.94 179 GLY A O 1
ATOM 1498 N N . TYR A 1 180 ? -9.551 12.277 13.157 1.00 88.25 180 TYR A N 1
ATOM 1499 C CA . TYR A 1 180 ? -10.756 11.653 13.680 1.00 88.25 180 TYR A CA 1
ATOM 1500 C C . TYR A 1 180 ? -10.568 10.150 13.940 1.00 88.25 180 TYR A C 1
ATOM 1502 O O . TYR A 1 180 ? -10.779 9.685 15.062 1.00 88.25 180 TYR A O 1
ATOM 1510 N N . ILE A 1 181 ? -10.096 9.413 12.933 1.00 92.88 181 ILE A N 1
ATOM 1511 C CA . ILE A 1 181 ? -9.828 7.973 13.000 1.00 92.88 181 ILE A CA 1
ATOM 1512 C C . ILE A 1 181 ? -8.775 7.665 14.058 1.00 92.88 181 ILE A C 1
ATOM 1514 O O . ILE A 1 181 ? -8.968 6.737 14.835 1.00 92.88 181 ILE A O 1
ATOM 1518 N N . ASN A 1 182 ? -7.725 8.484 14.175 1.00 94.00 182 ASN A N 1
ATOM 1519 C CA . ASN A 1 182 ? -6.716 8.312 15.222 1.00 94.00 182 ASN A CA 1
ATOM 1520 C C . ASN A 1 182 ? -7.345 8.286 16.629 1.00 94.00 182 ASN A C 1
ATOM 1522 O O . ASN A 1 182 ? -7.100 7.381 17.425 1.00 94.00 182 ASN A O 1
ATOM 1526 N N . GLY A 1 183 ? -8.208 9.264 16.928 1.00 91.12 183 GLY A N 1
ATOM 1527 C CA . GLY A 1 183 ? -8.887 9.343 18.222 1.00 91.12 183 GLY A CA 1
ATOM 1528 C C . GLY A 1 183 ? -9.877 8.200 18.452 1.00 91.12 183 GLY A C 1
ATOM 1529 O O . GLY A 1 183 ? -9.970 7.680 19.569 1.00 91.12 183 GLY A O 1
ATOM 1530 N N . MET A 1 184 ? -10.607 7.790 17.410 1.00 91.31 184 MET A N 1
ATOM 1531 C CA . MET A 1 184 ? -11.585 6.714 17.544 1.00 91.31 184 MET A CA 1
ATOM 1532 C C . MET A 1 184 ? -10.914 5.349 17.702 1.00 91.31 184 MET A C 1
ATOM 1534 O O . MET A 1 184 ? -11.289 4.601 18.601 1.00 91.31 184 MET A O 1
ATOM 1538 N N . LEU A 1 185 ? -9.889 5.048 16.902 1.00 94.25 185 LEU A N 1
ATOM 1539 C CA . LEU A 1 185 ? -9.147 3.794 17.000 1.00 94.25 185 LEU A CA 1
ATOM 1540 C C . LEU A 1 185 ? -8.424 3.655 18.343 1.00 94.25 185 LEU A C 1
ATOM 1542 O O . LEU A 1 185 ? -8.461 2.570 18.913 1.00 94.25 185 LEU A O 1
ATOM 1546 N N . ASP A 1 186 ? -7.846 4.726 18.905 1.00 93.81 186 ASP A N 1
ATOM 1547 C CA . ASP A 1 186 ? -7.266 4.674 20.261 1.00 93.81 186 ASP A CA 1
ATOM 1548 C C . ASP A 1 186 ? -8.343 4.362 21.318 1.00 93.81 186 ASP A C 1
ATOM 1550 O O . ASP A 1 186 ? -8.143 3.510 22.187 1.00 93.81 186 ASP A O 1
ATOM 1554 N N . THR A 1 187 ? -9.523 4.981 21.202 1.00 92.31 187 THR A N 1
ATOM 1555 C CA . THR A 1 187 ? -10.660 4.729 22.106 1.00 92.31 187 THR A CA 1
ATOM 1556 C C . THR A 1 187 ? -11.150 3.282 22.000 1.00 92.31 187 THR A C 1
ATOM 1558 O O . THR A 1 187 ? -11.326 2.608 23.018 1.00 92.31 187 THR A O 1
ATOM 1561 N N . ILE A 1 188 ? -11.328 2.780 20.776 1.00 93.06 188 ILE A N 1
ATOM 1562 C CA . ILE A 1 188 ? -11.762 1.407 20.501 1.00 93.06 188 ILE A CA 1
ATOM 1563 C C . ILE A 1 188 ? -10.719 0.412 21.004 1.00 93.06 188 ILE A C 1
ATOM 1565 O O . ILE A 1 188 ? -11.071 -0.515 21.729 1.00 93.06 188 ILE A O 1
ATOM 1569 N N . ALA A 1 189 ? -9.439 0.619 20.695 1.00 93.56 189 ALA A N 1
ATOM 1570 C CA . ALA A 1 189 ? -8.357 -0.245 21.149 1.00 93.56 189 ALA A CA 1
ATOM 1571 C C . ALA A 1 189 ? -8.333 -0.361 22.680 1.00 93.56 189 ALA A C 1
ATOM 1573 O O . ALA A 1 189 ? -8.280 -1.468 23.215 1.00 93.56 189 ALA A O 1
ATOM 1574 N N . ARG A 1 190 ? -8.453 0.761 23.403 1.00 92.00 190 ARG A N 1
ATOM 1575 C CA . ARG A 1 190 ? -8.526 0.754 24.875 1.00 92.00 190 ARG A CA 1
ATOM 1576 C C . ARG A 1 190 ? -9.759 0.019 25.387 1.00 92.00 190 ARG A C 1
ATOM 1578 O O . ARG A 1 190 ? -9.639 -0.763 26.327 1.00 92.00 190 ARG A O 1
ATOM 1585 N N . HIS A 1 191 ? -10.916 0.220 24.763 1.00 91.44 191 HIS A N 1
ATOM 1586 C CA . HIS A 1 191 ? -12.138 -0.503 25.110 1.00 91.44 191 HIS A CA 1
ATOM 1587 C C . HIS A 1 191 ? -11.991 -2.021 24.894 1.00 91.44 191 HIS A C 1
ATOM 1589 O O . HIS A 1 191 ? -12.400 -2.812 25.744 1.00 91.44 191 HIS A O 1
ATOM 1595 N N . LEU A 1 192 ? -11.354 -2.448 23.800 1.00 92.31 192 LEU A N 1
ATOM 1596 C CA . LEU A 1 192 ? -11.099 -3.863 23.514 1.00 92.31 192 LEU A CA 1
ATOM 1597 C C . LEU A 1 192 ? -10.153 -4.504 24.538 1.00 92.31 192 LEU A C 1
ATOM 1599 O O . LEU A 1 192 ? -10.389 -5.644 24.937 1.00 92.31 192 LEU A O 1
ATOM 1603 N N . VAL A 1 193 ? -9.138 -3.774 25.014 1.00 91.25 193 VAL A N 1
ATOM 1604 C CA . VAL A 1 193 ? -8.270 -4.243 26.111 1.00 91.25 193 VAL A CA 1
ATOM 1605 C C . VAL A 1 193 ? -9.041 -4.332 27.427 1.00 91.25 193 VAL A C 1
ATOM 1607 O O . VAL A 1 193 ? -9.007 -5.361 28.096 1.00 91.25 193 VAL A O 1
ATOM 1610 N N . GLN A 1 194 ? -9.785 -3.285 27.790 1.00 89.56 194 GLN A N 1
ATOM 1611 C CA . GLN A 1 194 ? -10.552 -3.233 29.043 1.00 89.56 194 GLN A CA 1
ATOM 1612 C C . GLN A 1 194 ? -11.618 -4.329 29.138 1.00 89.56 194 GLN A C 1
ATOM 1614 O O . GLN A 1 194 ? -11.878 -4.848 30.219 1.00 89.56 194 GLN A O 1
ATOM 1619 N N . THR A 1 195 ? -12.227 -4.691 28.009 1.00 89.31 195 THR A N 1
ATOM 1620 C CA . THR A 1 195 ? -13.243 -5.751 27.931 1.00 89.31 195 THR A CA 1
ATOM 1621 C C . THR A 1 195 ? -12.653 -7.154 27.764 1.00 89.31 195 THR A C 1
ATOM 1623 O O . THR A 1 195 ? -13.410 -8.116 27.660 1.00 89.31 195 THR A O 1
ATOM 1626 N N . GLY A 1 196 ? -11.322 -7.294 27.725 1.00 88.00 196 GLY A N 1
ATOM 1627 C CA . GLY A 1 196 ? -10.639 -8.579 27.545 1.00 88.00 196 GLY A CA 1
ATOM 1628 C C . GLY A 1 196 ? -10.779 -9.182 26.142 1.00 88.00 196 GLY A C 1
ATOM 1629 O O . GLY A 1 196 ? -10.417 -10.336 25.932 1.00 88.00 196 GLY A O 1
ATOM 1630 N N . LYS A 1 197 ? -11.295 -8.417 25.171 1.00 87.12 197 LYS A N 1
ATOM 1631 C CA . LYS A 1 197 ? -11.432 -8.831 23.764 1.00 87.12 197 LYS A CA 1
ATOM 1632 C C . LYS A 1 197 ? -10.098 -8.771 23.010 1.00 87.12 197 LYS A C 1
ATOM 1634 O O . LYS A 1 197 ? -9.946 -9.430 21.988 1.00 87.12 197 LYS A O 1
ATOM 1639 N N . MET A 1 198 ? -9.138 -7.989 23.506 1.00 90.19 198 MET A N 1
ATOM 1640 C CA . MET A 1 198 ? -7.781 -7.884 22.972 1.00 90.19 198 MET A CA 1
ATOM 1641 C C . MET A 1 198 ? -6.762 -7.947 24.113 1.00 90.19 198 MET A C 1
ATOM 1643 O O . MET A 1 198 ? -6.853 -7.188 25.069 1.00 90.19 198 MET A O 1
ATOM 1647 N N . MET A 1 199 ? -5.755 -8.813 23.988 1.00 85.56 199 MET A N 1
ATOM 1648 C CA . MET A 1 199 ? -4.732 -9.024 25.029 1.00 85.56 199 MET A CA 1
ATOM 1649 C C . MET A 1 199 ? -3.431 -8.241 24.784 1.00 85.56 199 MET A C 1
ATOM 1651 O O . MET A 1 199 ? -2.457 -8.404 25.515 1.00 85.56 199 MET A O 1
ATOM 1655 N N . LYS A 1 200 ? -3.386 -7.404 23.740 1.00 86.56 200 LYS A N 1
ATOM 1656 C CA . LYS A 1 200 ? -2.207 -6.602 23.391 1.00 86.56 200 LYS A CA 1
ATOM 1657 C C . LYS A 1 200 ? -1.996 -5.466 24.390 1.00 86.56 200 LYS A C 1
ATOM 1659 O O . LYS A 1 200 ? -2.949 -4.808 24.807 1.00 86.56 200 LYS A O 1
ATOM 1664 N N . ALA A 1 201 ? -0.734 -5.196 24.718 1.00 81.25 201 ALA A N 1
ATOM 1665 C CA . ALA A 1 201 ? -0.367 -4.043 25.527 1.00 81.25 201 ALA A CA 1
ATOM 1666 C C . ALA A 1 201 ? -0.609 -2.740 24.749 1.00 81.25 201 ALA A C 1
ATOM 1668 O O . ALA A 1 201 ? -0.229 -2.619 23.583 1.00 81.25 201 ALA A O 1
ATOM 1669 N N . MET A 1 202 ? -1.220 -1.761 25.414 1.00 80.88 202 MET A N 1
ATOM 1670 C CA . MET A 1 202 ? -1.406 -0.408 24.895 1.00 80.88 202 MET A CA 1
ATOM 1671 C C . MET A 1 202 ? -0.517 0.561 25.673 1.00 80.88 202 MET A C 1
ATOM 1673 O O . MET A 1 202 ? -0.479 0.476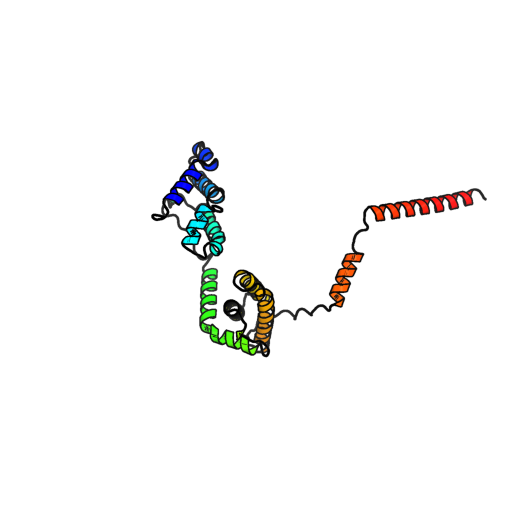 26.903 1.00 80.88 202 MET A O 1
ATOM 1677 N N . PRO A 1 203 ? 0.168 1.501 25.001 1.00 76.44 203 PRO A N 1
ATOM 1678 C CA . PRO A 1 203 ? 0.887 2.551 25.700 1.00 76.44 203 PRO A CA 1
ATOM 1679 C C . PRO A 1 203 ? -0.072 3.417 26.533 1.00 76.44 203 PRO A C 1
ATOM 1681 O O . PRO A 1 203 ? -1.249 3.622 26.184 1.00 76.44 203 PRO A O 1
ATOM 1684 N N . GLU A 1 204 ? 0.459 3.934 27.643 1.00 73.38 204 GLU A N 1
ATOM 1685 C CA . GLU A 1 204 ? -0.203 4.927 28.494 1.00 73.38 204 GLU A CA 1
ATOM 1686 C C . GLU A 1 204 ? -0.793 6.055 27.627 1.00 73.38 204 GLU A C 1
ATOM 1688 O O . GLU A 1 204 ? -0.164 6.469 26.641 1.00 73.38 204 GLU A O 1
ATOM 1693 N N . PRO A 1 205 ? -2.003 6.553 27.942 1.00 67.81 205 PRO A N 1
ATOM 1694 C CA . PRO A 1 205 ? -2.570 7.686 27.228 1.00 67.81 205 PRO A CA 1
ATOM 1695 C C . PRO A 1 205 ? -1.564 8.835 27.209 1.00 67.81 205 PRO A C 1
ATOM 1697 O O . PRO A 1 205 ? -1.053 9.240 28.254 1.00 67.81 205 PRO A O 1
ATOM 1700 N N . ARG A 1 206 ? -1.294 9.398 26.026 1.00 62.19 206 ARG A N 1
ATOM 1701 C CA . ARG A 1 206 ? -0.526 10.644 25.942 1.00 62.19 206 ARG A CA 1
ATOM 1702 C C . ARG A 1 206 ? -1.275 11.690 26.765 1.00 62.19 206 ARG A C 1
ATOM 1704 O O . ARG A 1 206 ? -2.372 12.097 26.378 1.00 62.19 206 ARG A O 1
ATOM 1711 N N . GLN A 1 207 ? -0.700 12.105 27.896 1.00 54.47 207 GLN A N 1
ATOM 1712 C CA . GLN A 1 207 ? -1.258 13.194 28.690 1.00 54.47 207 GLN A CA 1
ATOM 1713 C C . GLN A 1 207 ? -1.459 14.389 27.759 1.00 54.47 207 GLN A C 1
ATOM 1715 O O . GLN A 1 207 ? -0.556 14.768 27.004 1.00 54.47 207 GLN A O 1
ATOM 1720 N N . ARG A 1 208 ? -2.671 14.954 27.758 1.00 52.59 208 ARG A N 1
ATOM 1721 C CA . ARG A 1 208 ? -2.922 16.222 27.074 1.00 52.59 208 ARG A CA 1
ATOM 1722 C C . ARG A 1 208 ? -1.997 17.242 27.727 1.00 52.59 208 ARG A C 1
ATOM 1724 O O . ARG A 1 208 ? -2.305 17.704 28.816 1.00 52.59 208 ARG A O 1
ATOM 1731 N N . ARG A 1 209 ? -0.873 17.557 27.070 1.00 51.16 209 ARG A N 1
ATOM 1732 C CA . ARG A 1 209 ? 0.019 18.644 27.489 1.00 51.16 209 ARG A CA 1
ATOM 1733 C C . ARG A 1 209 ? -0.834 19.872 27.760 1.00 51.16 209 ARG A C 1
ATOM 1735 O O . ARG A 1 209 ? -1.607 20.277 26.875 1.00 51.16 209 ARG A O 1
ATOM 1742 N N . ASN A 1 210 ? -0.720 20.408 28.969 1.00 49.62 210 ASN A N 1
ATOM 1743 C CA . ASN A 1 210 ? -1.466 21.588 29.358 1.00 49.62 210 ASN A CA 1
ATOM 1744 C C . ASN A 1 210 ? -1.050 22.754 28.457 1.00 49.62 210 ASN A C 1
ATOM 1746 O O . ASN A 1 210 ? -0.005 22.740 27.800 1.00 49.62 210 ASN A O 1
ATOM 1750 N N . ARG A 1 211 ? -1.921 23.759 28.351 1.00 49.22 211 ARG A N 1
ATOM 1751 C CA . ARG A 1 211 ? -1.648 24.941 27.522 1.00 49.22 211 ARG A CA 1
ATOM 1752 C C . ARG A 1 211 ? -0.352 25.637 27.968 1.00 49.22 211 ARG A C 1
ATOM 1754 O O . ARG A 1 211 ? 0.373 26.118 27.102 1.00 49.22 211 ARG A O 1
ATOM 1761 N N . ASP A 1 212 ? -0.051 25.566 29.264 1.00 53.62 212 ASP A N 1
ATOM 1762 C CA . ASP A 1 212 ? 1.170 26.084 29.885 1.00 53.62 212 ASP A CA 1
ATOM 1763 C C . ASP A 1 212 ? 2.436 25.353 29.416 1.00 53.62 212 ASP A C 1
ATOM 1765 O O . ASP A 1 212 ? 3.385 26.023 29.031 1.00 53.62 212 ASP A O 1
ATOM 1769 N N . ASP A 1 213 ? 2.425 24.022 29.258 1.00 55.66 213 ASP A N 1
ATOM 1770 C CA . ASP A 1 213 ? 3.596 23.273 28.754 1.00 55.66 213 ASP A CA 1
ATOM 1771 C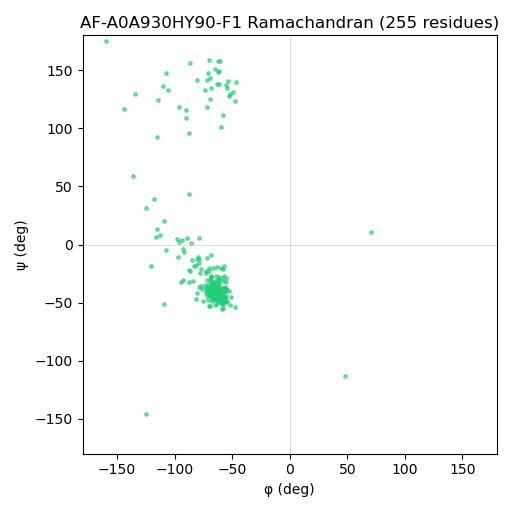 C . ASP A 1 213 ? 3.994 23.708 27.330 1.00 55.66 213 ASP A C 1
ATOM 1773 O O . ASP A 1 213 ? 5.162 23.695 26.944 1.00 55.66 213 ASP A O 1
ATOM 1777 N N . ARG A 1 214 ? 3.009 24.101 26.505 1.00 55.72 214 ARG A N 1
ATOM 1778 C CA . ARG A 1 214 ? 3.274 24.635 25.154 1.00 55.72 214 ARG A CA 1
ATOM 1779 C C . ARG A 1 214 ? 3.752 26.084 25.183 1.00 55.72 214 ARG A C 1
ATOM 1781 O O . ARG A 1 214 ? 4.348 26.522 24.197 1.00 55.72 214 ARG A O 1
ATOM 1788 N N . GLN A 1 215 ? 3.420 26.824 26.237 1.00 54.25 215 GLN A N 1
ATOM 1789 C CA . GLN A 1 215 ? 3.869 28.192 26.466 1.00 54.25 215 GLN A CA 1
ATOM 1790 C C . GLN A 1 215 ? 5.333 28.163 26.927 1.00 54.25 215 GLN A C 1
ATOM 1792 O O . GLN A 1 215 ? 6.172 28.778 26.277 1.00 54.25 215 GLN A O 1
ATOM 1797 N N . GLU A 1 216 ? 5.658 27.318 27.910 1.00 52.34 216 GLU A N 1
ATOM 1798 C CA . GLU A 1 216 ? 7.023 27.088 28.394 1.00 52.34 216 GLU A CA 1
ATOM 1799 C C . GLU A 1 216 ? 7.950 26.593 27.285 1.00 52.34 216 GLU A C 1
ATOM 1801 O O . GLU A 1 216 ? 9.035 27.130 27.124 1.00 52.34 216 GLU A O 1
ATOM 1806 N N . GLU A 1 217 ? 7.529 25.648 26.435 1.00 52.94 217 GLU A N 1
ATOM 1807 C CA . GLU A 1 217 ? 8.376 25.170 25.330 1.00 52.94 217 GLU A CA 1
ATOM 1808 C C . GLU A 1 217 ? 8.597 26.248 24.242 1.00 52.94 217 GLU A C 1
ATOM 1810 O O . GLU A 1 217 ? 9.617 26.251 23.546 1.00 52.94 217 GLU A O 1
ATOM 1815 N N . ARG A 1 218 ? 7.658 27.194 24.084 1.00 56.25 218 ARG A N 1
ATOM 1816 C CA . ARG A 1 218 ? 7.828 28.363 23.201 1.00 56.25 218 ARG A CA 1
ATOM 1817 C C . ARG A 1 218 ? 8.747 29.409 23.820 1.00 56.25 218 ARG A C 1
ATOM 1819 O O . ARG A 1 218 ? 9.533 29.998 23.078 1.00 56.25 218 ARG A O 1
ATOM 1826 N N . ASP A 1 219 ? 8.657 29.617 25.127 1.00 56.59 219 ASP A N 1
ATOM 1827 C CA . ASP A 1 219 ? 9.494 30.564 25.861 1.00 56.59 219 ASP A CA 1
ATOM 1828 C C . ASP A 1 219 ? 10.930 30.035 26.002 1.00 56.59 219 ASP A C 1
ATOM 1830 O O . ASP A 1 219 ? 11.871 30.752 25.670 1.00 56.59 219 ASP A O 1
ATOM 1834 N N . PHE A 1 220 ? 11.121 28.736 26.251 1.00 50.91 220 PHE A N 1
ATOM 1835 C CA . PHE A 1 220 ? 12.432 28.075 26.200 1.00 50.91 220 PHE A CA 1
ATOM 1836 C C . PHE A 1 220 ? 13.086 28.169 24.814 1.00 50.91 220 PHE A C 1
ATOM 1838 O O . PHE A 1 220 ? 14.288 28.398 24.690 1.00 50.91 220 PHE A O 1
ATOM 1845 N N . ARG A 1 221 ? 12.306 28.024 23.731 1.00 58.28 221 ARG A N 1
ATOM 1846 C CA . ARG A 1 221 ? 12.816 28.222 22.358 1.00 58.28 221 ARG A CA 1
ATOM 1847 C C . ARG A 1 221 ? 13.122 29.687 22.037 1.00 58.28 221 ARG A C 1
ATOM 1849 O O . ARG A 1 221 ? 13.861 29.941 21.084 1.00 58.28 221 ARG A O 1
ATOM 1856 N N . ARG A 1 222 ? 12.558 30.642 22.783 1.00 57.34 222 ARG A N 1
ATOM 1857 C CA . ARG A 1 222 ? 12.905 32.067 22.688 1.00 57.34 222 ARG A CA 1
ATOM 1858 C C . ARG A 1 222 ? 14.182 32.382 23.466 1.00 57.34 222 ARG A C 1
ATOM 1860 O O . ARG A 1 222 ? 15.026 33.076 22.910 1.00 57.34 222 ARG A O 1
ATOM 1867 N N . GLU A 1 223 ? 14.360 31.823 24.662 1.00 54.28 223 GLU A N 1
ATOM 1868 C CA . GLU A 1 223 ? 15.577 31.982 25.479 1.00 54.28 223 GLU A CA 1
ATOM 1869 C C . GLU A 1 223 ? 16.793 31.230 24.918 1.00 54.28 223 GLU A C 1
ATOM 1871 O O . GLU A 1 223 ? 17.919 31.702 25.029 1.00 54.28 223 GLU A O 1
ATOM 1876 N N . GLY A 1 224 ? 16.588 30.098 24.236 1.00 53.03 224 GLY A N 1
ATOM 1877 C CA . GLY A 1 224 ? 17.662 29.309 23.619 1.00 53.03 224 GLY A CA 1
ATOM 1878 C C . GLY A 1 224 ? 18.193 29.837 22.278 1.00 53.03 224 GLY A C 1
ATOM 1879 O O . GLY A 1 224 ? 19.001 29.161 21.633 1.00 53.03 224 GLY A O 1
ATOM 1880 N N . ARG A 1 225 ? 17.747 31.010 21.801 1.00 55.16 225 ARG A N 1
ATOM 1881 C CA . ARG A 1 225 ? 18.322 31.614 20.589 1.00 55.16 225 ARG A CA 1
ATOM 1882 C C . ARG A 1 225 ? 19.719 32.133 20.911 1.00 55.16 225 ARG A C 1
ATOM 1884 O O . ARG A 1 225 ? 19.875 33.033 21.726 1.00 55.16 225 ARG A O 1
ATOM 1891 N N . ARG A 1 226 ? 20.735 31.579 20.232 1.00 51.31 226 ARG A N 1
ATOM 1892 C CA . ARG A 1 226 ? 22.092 32.144 20.243 1.00 51.31 226 ARG A CA 1
ATOM 1893 C C . ARG A 1 226 ? 21.992 33.646 19.941 1.00 51.31 226 ARG A C 1
ATOM 1895 O O . ARG A 1 226 ? 21.309 33.981 18.966 1.00 51.31 226 ARG A O 1
ATOM 1902 N N . PRO A 1 227 ? 22.640 34.515 20.739 1.00 56.50 227 PRO A N 1
ATOM 1903 C CA . PRO A 1 227 ? 22.622 35.946 20.488 1.00 56.50 227 PRO A CA 1
ATOM 1904 C C . PRO A 1 227 ? 23.077 36.204 19.056 1.00 56.50 227 PRO A C 1
ATOM 1906 O O . PRO A 1 227 ? 23.953 35.519 18.514 1.00 56.50 227 PRO A O 1
ATOM 1909 N N . THR A 1 228 ? 22.428 37.161 18.411 1.00 58.50 228 THR A N 1
ATOM 1910 C CA . THR A 1 228 ? 22.766 37.541 17.045 1.00 58.50 228 THR A CA 1
ATOM 1911 C C . THR A 1 228 ? 24.216 38.034 16.987 1.00 58.50 228 THR A C 1
ATOM 1913 O O . THR A 1 228 ? 24.808 38.455 17.986 1.00 58.50 228 THR A O 1
ATOM 1916 N N . VAL A 1 229 ? 24.828 37.990 15.801 1.00 53.84 229 VAL A N 1
ATOM 1917 C CA . VAL A 1 229 ? 26.222 38.435 15.613 1.00 53.84 229 VAL A CA 1
ATOM 1918 C C . VAL A 1 229 ? 26.418 39.882 16.102 1.00 53.84 229 VAL A C 1
ATOM 1920 O O . VAL A 1 229 ? 27.466 40.200 16.661 1.00 53.84 229 VAL A O 1
ATOM 1923 N N . ALA A 1 230 ? 25.392 40.734 15.991 1.00 56.75 230 ALA A N 1
ATOM 1924 C CA . ALA A 1 230 ? 25.404 42.107 16.500 1.00 56.75 230 ALA A CA 1
ATOM 1925 C C . ALA A 1 230 ? 25.447 42.176 18.041 1.00 56.75 230 ALA A C 1
ATOM 1927 O O . ALA A 1 230 ? 26.271 42.903 18.596 1.00 56.75 230 ALA A O 1
ATOM 1928 N N . GLU A 1 231 ? 24.632 41.376 18.733 1.00 58.97 231 GLU A N 1
ATOM 1929 C CA . GLU A 1 231 ? 24.593 41.319 20.206 1.00 58.97 231 GLU A CA 1
ATOM 1930 C C . GLU A 1 231 ? 25.899 40.761 20.784 1.00 58.97 231 GLU A C 1
ATOM 1932 O O . GLU A 1 231 ? 26.443 41.300 21.747 1.00 58.97 231 GLU A O 1
ATOM 1937 N N . THR A 1 232 ? 26.468 39.747 20.127 1.00 61.34 232 THR A N 1
ATOM 1938 C CA . THR A 1 232 ? 27.761 39.159 20.514 1.00 61.34 232 THR A CA 1
ATOM 1939 C C . THR A 1 232 ? 28.915 40.156 20.339 1.00 61.34 232 THR A C 1
ATOM 1941 O O . THR A 1 232 ? 29.873 40.155 21.110 1.00 61.34 232 THR A O 1
ATOM 1944 N N . SER A 1 233 ? 28.834 41.030 19.330 1.00 63.16 233 SER A N 1
ATOM 1945 C CA . SER A 1 233 ? 29.856 42.051 19.066 1.00 63.16 233 SER A CA 1
ATOM 1946 C C . SER A 1 233 ? 29.811 43.177 20.100 1.00 63.16 233 SER A C 1
ATOM 1948 O O . SER A 1 233 ? 30.857 43.594 20.593 1.00 63.16 233 SER A O 1
ATOM 1950 N N . ALA A 1 234 ? 28.608 43.626 20.474 1.00 70.00 234 ALA A N 1
ATOM 1951 C CA . ALA A 1 234 ? 28.419 44.645 21.504 1.00 70.00 234 ALA A CA 1
ATOM 1952 C C . ALA A 1 234 ? 28.874 44.155 22.888 1.00 70.00 234 ALA A C 1
ATOM 1954 O O . ALA A 1 234 ? 29.548 44.890 23.607 1.00 70.00 234 ALA A O 1
ATOM 1955 N N . GLN A 1 235 ? 28.580 42.895 23.233 1.00 68.44 235 GLN A N 1
ATOM 1956 C CA . GLN A 1 235 ? 29.030 42.290 24.492 1.00 68.44 235 GLN A CA 1
ATOM 1957 C C . GLN A 1 235 ? 30.557 42.203 24.580 1.00 68.44 235 GLN A C 1
ATOM 1959 O O . GLN A 1 235 ? 31.126 42.585 25.598 1.00 68.44 235 GLN A O 1
ATOM 1964 N N . ARG A 1 236 ? 31.235 41.800 23.495 1.00 68.38 236 ARG A N 1
ATOM 1965 C CA . ARG A 1 236 ? 32.707 41.760 23.459 1.00 68.38 236 ARG A CA 1
ATOM 1966 C C . ARG A 1 236 ? 33.345 43.144 23.560 1.00 68.38 236 ARG A C 1
ATOM 1968 O O . ARG A 1 236 ? 34.398 43.269 24.170 1.00 68.38 236 ARG A O 1
ATOM 1975 N N . LEU A 1 237 ? 32.735 44.172 22.964 1.00 71.50 237 LEU A N 1
ATOM 1976 C CA . LEU A 1 237 ? 33.203 45.560 23.082 1.00 71.50 237 LEU A CA 1
ATOM 1977 C C . LEU A 1 237 ? 33.056 46.083 24.515 1.00 71.50 237 LEU A C 1
ATOM 1979 O O . LEU A 1 237 ? 33.991 46.688 25.030 1.00 71.50 237 LEU A O 1
ATOM 1983 N N . ALA A 1 238 ? 31.930 45.790 25.169 1.00 73.50 238 ALA A N 1
ATOM 1984 C CA . ALA A 1 238 ? 31.695 46.166 26.560 1.00 73.50 238 ALA A CA 1
ATOM 1985 C C . ALA A 1 238 ? 32.636 45.434 27.536 1.00 73.50 238 ALA A C 1
ATOM 1987 O O . ALA A 1 238 ? 33.138 46.046 28.476 1.00 73.50 238 ALA A O 1
ATOM 1988 N N . GLU A 1 239 ? 32.921 44.147 27.309 1.00 72.94 239 GLU A N 1
ATOM 1989 C CA . GLU A 1 239 ? 33.935 43.418 28.083 1.00 72.94 239 GLU A CA 1
ATOM 1990 C C . GLU A 1 239 ? 35.329 44.007 27.878 1.00 72.94 239 GLU A C 1
ATOM 1992 O O . GLU A 1 239 ? 36.048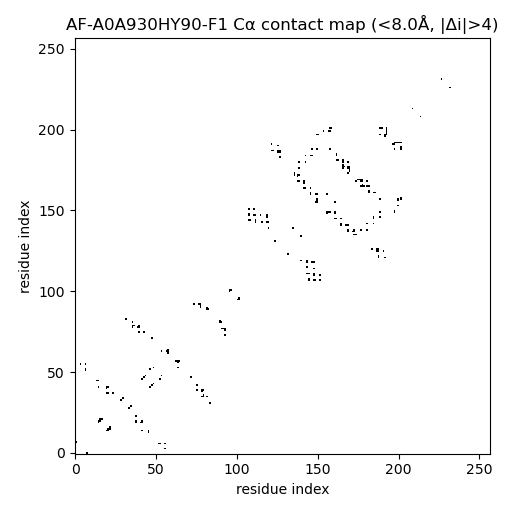 44.208 28.854 1.00 72.94 239 GLU A O 1
ATOM 1997 N N . ARG A 1 240 ? 35.702 44.350 26.638 1.00 74.81 240 ARG A N 1
ATOM 1998 C CA . ARG A 1 240 ? 37.007 44.962 26.357 1.00 74.81 240 ARG A CA 1
ATOM 1999 C C . ARG A 1 240 ? 37.180 46.293 27.083 1.00 74.81 240 ARG A C 1
ATOM 2001 O O . ARG A 1 240 ? 38.194 46.470 27.742 1.00 74.81 240 ARG A O 1
ATOM 2008 N N . GLN A 1 241 ? 36.163 47.154 27.046 1.00 74.12 241 GLN A N 1
ATOM 2009 C CA . GLN A 1 241 ? 36.178 48.439 27.752 1.00 74.12 241 GLN A CA 1
ATOM 2010 C C . GLN A 1 241 ? 36.294 48.263 29.268 1.00 74.12 241 GLN A C 1
ATOM 2012 O O . GLN A 1 241 ? 37.129 48.910 29.884 1.00 74.12 241 GLN A O 1
ATOM 2017 N N . ARG A 1 242 ? 35.551 47.321 29.866 1.00 74.69 242 ARG A N 1
ATOM 2018 C CA . ARG A 1 242 ? 35.694 47.021 31.302 1.00 74.69 242 ARG A CA 1
ATOM 2019 C C . ARG A 1 242 ? 37.075 46.486 31.660 1.00 74.69 242 ARG A C 1
ATOM 2021 O O . ARG A 1 242 ? 37.584 46.777 32.734 1.00 74.69 242 ARG A O 1
ATOM 2028 N N . THR A 1 243 ? 37.673 45.678 30.787 1.00 72.12 243 THR A N 1
ATOM 2029 C CA . THR A 1 243 ? 39.008 45.118 31.043 1.00 72.12 243 THR A CA 1
ATOM 2030 C C . THR A 1 243 ? 40.083 46.204 30.942 1.00 72.12 243 THR A C 1
ATOM 2032 O O . THR A 1 243 ? 41.027 46.201 31.726 1.00 72.12 243 THR A O 1
ATOM 2035 N N . GLU A 1 244 ? 39.919 47.144 30.008 1.00 74.44 244 GLU A N 1
ATOM 2036 C CA . GLU A 1 244 ? 40.793 48.309 29.836 1.00 74.44 244 GLU A CA 1
ATOM 2037 C C . GLU A 1 244 ? 40.653 49.308 30.999 1.00 74.44 244 GLU A C 1
ATOM 2039 O O . GLU A 1 244 ? 41.668 49.784 31.498 1.00 74.44 244 GLU A O 1
ATOM 2044 N N . GLU A 1 245 ? 39.437 49.559 31.500 1.00 71.25 245 GLU A N 1
ATOM 2045 C CA . GLU A 1 245 ? 39.195 50.388 32.697 1.00 71.25 245 GLU A CA 1
ATOM 2046 C C . GLU A 1 245 ? 39.856 49.788 33.947 1.00 71.25 245 GLU A C 1
ATOM 2048 O O . GLU A 1 245 ? 40.569 50.484 34.664 1.00 71.25 245 GLU A O 1
ATOM 2053 N N . VAL A 1 246 ? 39.712 48.476 34.165 1.00 72.44 246 VAL A N 1
ATOM 2054 C CA . VAL A 1 246 ? 40.340 47.785 35.306 1.00 72.44 246 VAL A CA 1
ATOM 2055 C C . VAL A 1 246 ? 41.870 47.757 35.185 1.00 72.44 246 VAL A C 1
ATOM 2057 O O . VAL A 1 246 ? 42.573 47.794 36.193 1.00 72.44 246 VAL A O 1
ATOM 2060 N N . GLN A 1 247 ? 42.426 47.692 33.971 1.00 68.44 247 GLN A N 1
ATOM 2061 C CA . GLN A 1 247 ? 43.876 47.814 33.779 1.00 68.44 247 GLN A CA 1
ATOM 2062 C C . GLN A 1 247 ? 44.379 49.239 34.021 1.00 68.44 247 GLN A C 1
ATOM 2064 O O . GLN A 1 247 ? 45.445 49.391 34.614 1.00 68.44 247 GLN A O 1
ATOM 2069 N N . ALA A 1 248 ? 43.624 50.261 33.615 1.00 68.50 248 ALA A N 1
ATOM 2070 C CA . ALA A 1 248 ? 43.965 51.655 33.880 1.00 68.50 248 ALA A CA 1
ATOM 2071 C C . ALA A 1 248 ? 43.932 51.980 35.385 1.00 68.50 248 ALA A C 1
ATOM 2073 O O . ALA A 1 248 ? 44.878 52.578 35.888 1.00 68.50 248 ALA A O 1
ATOM 2074 N N . GLU A 1 249 ? 42.920 51.503 36.121 1.00 65.62 249 GLU A N 1
ATOM 2075 C CA . GLU A 1 249 ? 42.840 51.676 37.582 1.00 65.62 249 GLU A CA 1
ATOM 2076 C C . GLU A 1 249 ? 43.974 50.960 38.334 1.00 65.62 249 GLU A C 1
ATOM 2078 O O . GLU A 1 249 ? 44.440 51.445 39.363 1.00 65.62 249 GLU A O 1
ATOM 2083 N N . ASN A 1 250 ? 44.448 49.811 37.841 1.00 64.19 250 ASN A N 1
ATOM 2084 C CA . ASN A 1 250 ? 45.583 49.121 38.461 1.00 64.19 250 ASN A CA 1
ATOM 2085 C C . ASN A 1 250 ? 46.919 49.832 38.185 1.00 64.19 250 ASN A C 1
ATOM 2087 O O . ASN A 1 250 ? 47.772 49.864 39.064 1.00 64.19 250 ASN A O 1
ATOM 2091 N N . LEU A 1 251 ? 47.089 50.436 37.003 1.00 61.03 251 LEU A N 1
ATOM 2092 C CA . LEU A 1 251 ? 48.291 51.206 36.660 1.00 61.03 251 LEU A CA 1
ATOM 2093 C C . LEU A 1 251 ? 48.374 52.537 37.426 1.00 61.03 251 LEU A C 1
ATOM 2095 O O . LEU A 1 251 ? 49.465 52.932 37.817 1.00 61.03 251 LEU A O 1
ATOM 2099 N N . GLU A 1 252 ? 47.246 53.202 37.700 1.00 60.12 252 GLU A N 1
ATOM 2100 C CA . GLU A 1 252 ? 47.230 54.423 38.528 1.00 60.12 252 GLU A CA 1
ATOM 2101 C C . GLU A 1 252 ? 47.534 54.159 40.015 1.00 60.12 252 GLU A C 1
ATOM 2103 O O . GLU A 1 252 ? 47.990 55.065 40.711 1.00 60.12 252 GLU A O 1
ATOM 2108 N N . ASN A 1 253 ? 47.317 52.933 40.507 1.00 57.97 253 ASN A N 1
ATOM 2109 C CA . ASN A 1 253 ? 47.611 52.565 41.895 1.00 57.97 253 ASN A CA 1
ATOM 2110 C C . ASN A 1 253 ? 49.066 52.107 42.121 1.00 57.97 253 ASN A C 1
ATOM 2112 O O . ASN A 1 253 ? 49.546 52.226 43.245 1.00 57.97 253 ASN A O 1
ATOM 2116 N N . ASP A 1 254 ? 49.772 51.633 41.088 1.00 55.69 254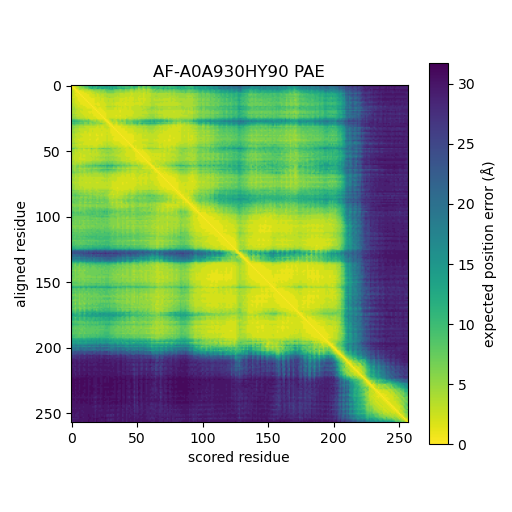 ASP A N 1
ATOM 2117 C CA . ASP A 1 254 ? 51.180 51.200 41.188 1.00 55.69 254 ASP A CA 1
ATOM 2118 C C . ASP A 1 254 ? 52.189 52.373 41.135 1.00 55.69 254 ASP A C 1
ATOM 2120 O O . ASP A 1 254 ? 53.328 52.217 41.568 1.00 55.69 254 ASP A O 1
ATOM 2124 N N . ASP A 1 255 ? 51.789 53.562 40.663 1.00 54.94 255 ASP A N 1
ATOM 2125 C CA . ASP A 1 255 ? 52.639 54.773 40.626 1.00 54.94 255 ASP A CA 1
ATOM 2126 C C . ASP A 1 255 ? 52.548 55.632 41.918 1.00 54.94 255 ASP A C 1
ATOM 2128 O O . ASP A 1 255 ? 53.107 56.734 41.982 1.00 54.94 255 ASP A O 1
ATOM 2132 N N . ALA A 1 256 ? 51.838 55.156 42.952 1.00 57.75 256 ALA A N 1
ATOM 2133 C CA . ALA A 1 256 ? 51.583 55.878 44.208 1.00 57.75 256 ALA A CA 1
ATOM 2134 C C . ALA A 1 256 ? 52.251 55.279 45.474 1.00 57.75 256 ALA A C 1
ATOM 2136 O O . ALA A 1 256 ? 51.996 55.783 46.574 1.00 57.75 256 ALA A O 1
ATOM 2137 N N . GLU A 1 257 ? 53.131 54.277 45.338 1.00 48.16 257 GLU A N 1
ATOM 2138 C CA . GLU A 1 257 ? 54.055 53.780 46.388 1.00 48.16 257 GLU A CA 1
ATOM 2139 C C . GLU A 1 257 ? 55.531 54.019 46.024 1.00 48.16 257 GLU A C 1
ATOM 2141 O O . GLU A 1 257 ? 56.317 54.326 46.955 1.00 48.16 257 GLU A O 1
#

pLDDT: mean 84.35, std 13.74, range [48.16, 97.69]

Nearest PDB structures (foldseek):
  1tzw-assembly1_A  TM=7.428E-01  e=3.299E-04  Thermotoga maritima
  3imq-assembly1_A  TM=8.825E-01  e=6.741E-03  Escherichia coli K-12
  4eya-assembly1_A  TM=8.619E-01  e=6.116E-03  Aquifex aeolicus VF5
  1eyv-assembly1_A  TM=7.323E-01  e=1.644E-03  Mycobacterium tuberculosis
  2jr0-assembly1_A  TM=7.582E-01  e=9.477E-03  Aquifex aeolicus

Radius of gyration: 32.35 Å; Cα contacts (8 Å, |Δi|>4): 148; chains: 1; bounding box: 78×74×79 Å

InterPro domains:
  IPR006027 NusB/RsmB/TIM44 [PF01029] (91-190)
  IPR011605 NusB antitermination factor [PTHR11078] (103-194)
  IPR011605 NusB antitermination factor [TIGR01951] (78-191)
  IPR035926 NusB-like superfamily [G3DSA:1.10.940.10] (66-198)
  IPR035926 NusB-like superfamily [SSF48013] (76-195)

Organism: NCBI:txid470565